Protein AF-A0A3L6R8A1-F1 (afdb_monomer)

Solvent-accessible surface area (backbone atoms only — not comparable to full-atom values): 13889 Å² total; per-residue (Å²): 143,81,84,91,74,84,73,76,67,71,64,66,77,71,64,80,86,64,86,67,28,35,28,74,45,79,52,87,48,102,84,53,88,56,56,39,35,44,30,39,45,96,73,62,23,39,38,43,32,35,66,45,77,47,69,71,78,97,50,79,77,80,48,76,47,75,49,70,46,82,43,49,36,50,77,73,92,56,90,84,59,65,41,75,73,45,61,41,33,34,61,49,98,91,38,50,33,42,37,39,34,28,12,84,43,96,86,48,59,74,70,48,74,51,44,23,40,63,45,75,77,79,42,77,42,75,68,83,76,87,44,77,48,72,23,55,28,39,69,42,73,56,95,61,70,84,46,31,29,36,37,46,45,90,69,63,34,43,57,47,55,30,88,81,38,84,91,56,68,49,30,42,39,36,52,34,59,69,49,76,74,43,83,57,50,86,75,44,54,66,92,67,28,62,22,49,36,40,56,17,32,37,36,43,91,71,72,81,90,30,67,50,62,77,34,68,85,48,69,60,34,58,85,60,60,82,77,92,78,82,134

Radius of gyration: 19.79 Å; Cα contacts (8 Å, |Δi|>4): 449; chains: 1; bounding box: 60×40×57 Å

Mean predicted aligned error: 12.59 Å

Secondary structure (DSSP, 8-state):
------STTTGGGS-SS---EEEEEE--BTTB--EEEEEE-TTS-EEEEEEEEE--TTS---EEEEEEEEE-BPPP--TT--EEEEEEEEEETTEEEEEEEEESSSSSPP-EEEEEEEE----EEE-SSS-EEE--BEEEE-S--TTEEEEE-TTT-EEEEGGGSTT--SEEEE---GGGG-TTTTTS-GGG--B--TT-EEE-SSSSS-EEES-TTPPPBSS--------

pLDDT: mean 72.11, std 20.22, range [21.31, 95.81]

Foldseek 3Di:
DDDDDDPPPVVVPPPPDFQWAKDFPQPPDPPDRWTWMWTQGPQRKIWIKTWDWDDDPPDPTDDTDIDIDIQAEDRDPCVPAAPFQDWHWEDDPNWIKIKTWHANDNVGATQAIWIWTKDADDDQDDPVPNDTDGRGIYTHTDPALQQWEWEDDRPDIDIDGNVVPPPDGHWYWYFQHSLVVPPCLVVDDLQPRWADGLNGFTADDDDPPRTDTDCNPDGTDSHDTDDDDDD

Sequence (231 aa):
MASFAPVNRIFRRHQLSLQMSFVRRNVFSDADQKLYSDFLTDEEHILASAPTFFQDGDEPLREVSLSSTSRRCVPRDTSHDGFVRARYLLESRGELLMIIRFAPDPDSPTSGFKVFSRIGQLALEDDGSGGMVEHPYIWSELDTLGGRMLFVGRGCSRSYETADYPGFKDGIYFSDDRSFYDEQIMFRGVDERQYPCSDTGKWTQGPPPNVERFFPEQGPLNHSSPAWLLP

Organism: Panicum miliaceum (NCBI:txid4540)

Structure (mmCIF, N/CA/C/O backbone):
data_AF-A0A3L6R8A1-F1
#
_entry.id   AF-A0A3L6R8A1-F1
#
loop_
_atom_site.group_PDB
_atom_site.id
_atom_site.type_symbol
_atom_site.label_atom_id
_atom_site.label_alt_id
_atom_site.label_comp_id
_atom_site.label_asym_id
_atom_site.label_entity_id
_atom_site.label_seq_id
_atom_site.pdbx_PDB_ins_code
_atom_site.Cartn_x
_atom_site.Cartn_y
_atom_site.Cartn_z
_atom_site.occupancy
_atom_site.B_iso_or_equiv
_atom_site.auth_seq_id
_atom_site.auth_comp_id
_atom_site.auth_asym_id
_atom_site.auth_atom_id
_atom_site.pdbx_PDB_model_num
ATOM 1 N N . MET A 1 1 ? 29.090 -14.062 22.461 1.00 29.02 1 MET A N 1
ATOM 2 C CA . MET A 1 1 ? 28.328 -12.805 22.626 1.00 29.02 1 MET A CA 1
ATOM 3 C C . MET A 1 1 ? 28.820 -11.852 21.541 1.00 29.02 1 MET A C 1
ATOM 5 O O . MET A 1 1 ? 29.782 -11.130 21.755 1.00 29.02 1 MET A O 1
ATOM 9 N N . ALA A 1 2 ? 28.288 -11.987 20.324 1.00 21.31 2 ALA A N 1
ATOM 10 C CA . ALA A 1 2 ? 28.769 -11.269 19.144 1.00 21.31 2 ALA A CA 1
ATOM 11 C C . ALA A 1 2 ? 27.712 -10.247 18.714 1.00 21.31 2 ALA A C 1
ATOM 13 O O . ALA A 1 2 ? 26.558 -10.591 18.468 1.00 21.31 2 ALA A O 1
ATOM 14 N N . SER A 1 3 ? 28.133 -8.986 18.719 1.00 25.05 3 SER A N 1
ATOM 15 C CA . SER A 1 3 ? 27.372 -7.797 18.353 1.00 25.05 3 SER A CA 1
ATOM 16 C C . SER A 1 3 ? 27.080 -7.790 16.851 1.00 25.05 3 SER A C 1
ATOM 18 O O . SER A 1 3 ? 28.007 -7.760 16.045 1.00 25.05 3 SER A O 1
ATOM 20 N N . PHE A 1 4 ? 25.800 -7.805 16.472 1.00 24.33 4 PHE A N 1
ATOM 21 C CA . PHE A 1 4 ? 25.358 -7.570 15.097 1.00 24.33 4 PHE A CA 1
ATOM 22 C C . PHE A 1 4 ? 25.042 -6.081 14.895 1.00 24.33 4 PHE A C 1
ATOM 24 O O . PHE A 1 4 ? 23.932 -5.616 15.138 1.00 24.33 4 PHE A O 1
ATOM 31 N N . ALA A 1 5 ? 26.029 -5.332 14.413 1.00 27.22 5 ALA A N 1
ATOM 32 C CA . ALA A 1 5 ? 25.847 -4.103 13.639 1.00 27.22 5 ALA A CA 1
ATOM 33 C C . ALA A 1 5 ? 27.093 -3.956 12.750 1.00 27.22 5 ALA A C 1
ATOM 35 O O . ALA A 1 5 ? 28.195 -4.016 13.296 1.00 27.22 5 ALA A O 1
ATOM 36 N N . PRO A 1 6 ? 26.960 -3.767 11.417 1.00 32.66 6 PRO A N 1
ATOM 37 C CA . PRO A 1 6 ? 26.452 -2.498 10.897 1.00 32.66 6 PRO A CA 1
ATOM 38 C C . PRO A 1 6 ? 25.790 -2.594 9.498 1.00 32.66 6 PRO A C 1
ATOM 40 O O . PRO A 1 6 ? 26.451 -2.438 8.480 1.00 32.66 6 PRO A O 1
ATOM 43 N N . VAL A 1 7 ? 24.462 -2.725 9.425 1.00 32.28 7 VAL A N 1
ATOM 44 C CA . VAL A 1 7 ? 23.699 -2.387 8.191 1.00 32.28 7 VAL A CA 1
ATOM 45 C C . VAL A 1 7 ? 23.050 -0.997 8.311 1.00 32.28 7 VAL A C 1
ATOM 47 O O . VAL A 1 7 ? 22.821 -0.301 7.325 1.00 32.28 7 VAL A O 1
ATOM 50 N N . ASN A 1 8 ? 22.865 -0.511 9.543 1.00 28.41 8 ASN A N 1
ATOM 51 C CA . ASN A 1 8 ? 22.200 0.762 9.841 1.00 28.41 8 ASN A CA 1
ATOM 52 C C . ASN A 1 8 ? 23.009 2.029 9.507 1.00 28.41 8 ASN A C 1
ATOM 54 O O . ASN A 1 8 ? 22.465 3.126 9.607 1.00 28.41 8 ASN A O 1
ATOM 58 N N . ARG A 1 9 ? 24.298 1.931 9.149 1.00 27.69 9 ARG A N 1
ATOM 59 C CA . ARG A 1 9 ? 25.129 3.122 8.877 1.00 27.69 9 ARG A CA 1
ATOM 60 C C . ARG A 1 9 ? 25.050 3.608 7.430 1.00 27.69 9 ARG A C 1
ATOM 62 O O . ARG A 1 9 ? 25.165 4.809 7.212 1.00 27.69 9 ARG A O 1
ATOM 69 N N . ILE A 1 10 ? 24.813 2.713 6.472 1.00 33.22 10 ILE A N 1
ATOM 70 C CA . ILE A 1 10 ? 24.825 3.046 5.037 1.00 33.22 10 ILE A CA 1
ATOM 71 C C . ILE A 1 10 ? 23.531 3.772 4.632 1.00 33.22 10 ILE A C 1
ATOM 73 O O . ILE A 1 10 ? 23.575 4.742 3.883 1.00 33.22 10 ILE A O 1
ATOM 77 N N . PHE A 1 11 ? 22.394 3.417 5.237 1.00 30.55 11 PHE A N 1
ATOM 78 C CA . PHE A 1 11 ? 21.106 4.074 4.976 1.00 30.55 11 PHE A CA 1
ATOM 79 C C . PHE A 1 11 ? 20.986 5.504 5.536 1.00 30.55 11 PHE A C 1
ATOM 81 O O . PHE A 1 11 ? 20.105 6.248 5.117 1.00 30.55 11 PHE A O 1
ATOM 88 N N . ARG A 1 12 ? 21.876 5.936 6.446 1.00 34.97 12 ARG A N 1
ATOM 89 C CA . ARG A 1 12 ? 21.763 7.254 7.104 1.00 34.97 12 ARG A CA 1
ATOM 90 C C . ARG A 1 12 ? 22.128 8.452 6.225 1.00 34.97 12 ARG A C 1
ATOM 92 O O . ARG A 1 12 ? 21.754 9.563 6.578 1.00 34.97 12 ARG A O 1
ATOM 99 N N . ARG A 1 13 ? 22.872 8.277 5.126 1.00 28.30 13 ARG A N 1
ATOM 100 C CA . ARG A 1 13 ? 23.353 9.418 4.316 1.00 28.30 13 ARG A CA 1
ATOM 101 C C . ARG A 1 13 ? 22.433 9.838 3.168 1.00 28.30 13 ARG A C 1
ATOM 103 O O . ARG A 1 13 ? 22.592 10.951 2.686 1.00 28.30 13 ARG A O 1
ATOM 110 N N . HIS A 1 14 ? 21.462 9.016 2.773 1.00 32.03 14 HIS A N 1
ATOM 111 C CA . HIS A 1 14 ? 20.542 9.338 1.670 1.00 32.03 14 HIS A CA 1
ATOM 112 C C . HIS A 1 1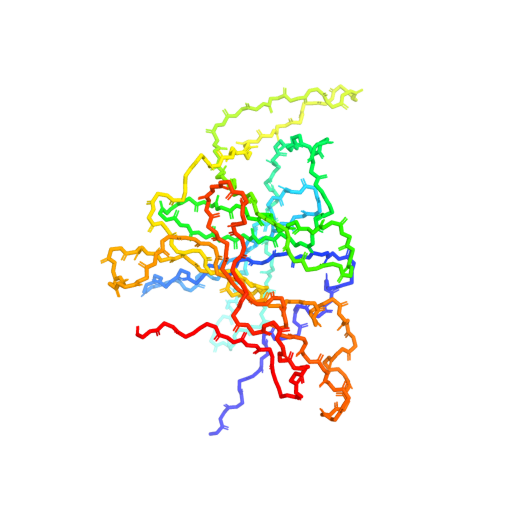4 ? 19.105 9.639 2.111 1.00 32.03 14 HIS A C 1
ATOM 114 O O . HIS A 1 14 ? 18.239 9.846 1.273 1.00 32.03 14 HIS A O 1
ATOM 120 N N . GLN A 1 15 ? 18.855 9.720 3.419 1.00 31.48 15 GLN A N 1
ATOM 121 C CA . GLN A 1 15 ? 17.526 10.003 3.971 1.00 31.48 15 GLN A CA 1
ATOM 122 C C . GLN A 1 15 ? 17.184 11.506 4.020 1.00 31.48 15 GLN A C 1
ATOM 124 O O . GLN A 1 15 ? 16.107 11.877 4.472 1.00 31.48 15 GLN A O 1
ATOM 129 N N . LEU A 1 16 ? 18.075 12.385 3.557 1.00 29.38 16 LEU A N 1
ATOM 130 C CA . LEU A 1 16 ? 17.782 13.811 3.465 1.00 29.38 16 LEU A CA 1
ATOM 131 C C . LEU A 1 16 ? 17.047 14.072 2.140 1.00 29.38 16 LEU A C 1
ATOM 133 O O . LEU A 1 16 ? 17.681 14.124 1.092 1.00 29.38 16 LEU A O 1
ATOM 137 N N . SER A 1 17 ? 15.721 14.245 2.227 1.00 28.67 17 SER A N 1
ATOM 138 C CA . SER A 1 17 ? 14.827 14.857 1.221 1.00 28.67 17 SER A CA 1
ATOM 139 C C . SER A 1 17 ? 13.979 13.972 0.284 1.00 28.67 17 SER A C 1
ATOM 141 O O . SER A 1 17 ? 13.384 14.521 -0.638 1.00 28.67 17 SER A O 1
ATOM 143 N N . LEU A 1 18 ? 13.817 12.663 0.496 1.00 30.97 18 LEU A N 1
ATOM 144 C CA . LEU A 1 18 ? 12.866 11.872 -0.313 1.00 30.97 18 LEU A CA 1
ATOM 145 C C . LEU A 1 18 ? 11.841 11.156 0.573 1.00 30.97 18 LEU A C 1
ATOM 147 O O . LEU A 1 18 ? 12.209 10.405 1.484 1.00 30.97 18 LEU A O 1
ATOM 151 N N . GLN A 1 19 ? 10.548 11.349 0.289 1.00 37.44 19 GLN A N 1
ATOM 152 C CA . GLN A 1 19 ? 9.453 10.547 0.845 1.00 37.44 19 GLN A CA 1
ATOM 153 C C . GLN A 1 19 ? 9.502 9.125 0.257 1.00 37.44 19 GLN A C 1
ATOM 155 O O . GLN A 1 19 ? 8.667 8.712 -0.535 1.00 37.44 19 GLN A O 1
ATOM 160 N N . MET A 1 20 ? 10.520 8.344 0.626 1.00 39.66 20 MET A N 1
ATOM 161 C CA . MET A 1 20 ? 10.710 7.004 0.073 1.00 39.66 20 MET A CA 1
ATOM 162 C C . MET A 1 20 ? 9.772 5.999 0.748 1.00 39.66 20 MET A C 1
ATOM 164 O O . MET A 1 20 ? 9.920 5.667 1.934 1.00 39.66 20 MET A O 1
ATOM 168 N N . SER A 1 21 ? 8.839 5.480 -0.043 1.00 43.88 21 SER A N 1
ATOM 169 C CA . SER A 1 21 ? 8.101 4.246 0.220 1.00 43.88 21 SER A CA 1
ATOM 170 C C . SER A 1 21 ? 8.964 3.044 -0.151 1.00 43.88 21 SER A C 1
ATOM 172 O O . SER A 1 21 ? 9.693 3.077 -1.141 1.00 43.88 21 SER A O 1
ATOM 174 N N . PHE A 1 22 ? 8.901 1.977 0.642 1.00 40.16 22 PHE A N 1
ATOM 175 C CA . PHE A 1 22 ? 9.838 0.860 0.552 1.00 40.16 22 PHE A CA 1
ATOM 176 C C . PHE A 1 22 ? 9.131 -0.484 0.392 1.00 40.16 22 PHE A C 1
ATOM 178 O O . PHE A 1 22 ? 8.175 -0.762 1.121 1.00 40.16 22 PHE A O 1
ATOM 185 N N . VAL A 1 23 ? 9.693 -1.346 -0.459 1.00 41.47 23 VAL A N 1
ATOM 186 C CA . VAL A 1 23 ? 9.514 -2.806 -0.389 1.00 41.47 23 VAL A CA 1
ATOM 187 C C . VAL A 1 23 ? 10.843 -3.452 -0.048 1.00 41.47 23 VAL A C 1
ATOM 189 O O . VAL A 1 23 ? 11.821 -3.277 -0.777 1.00 41.47 23 VAL A O 1
ATOM 192 N N . ARG A 1 24 ? 10.871 -4.286 0.998 1.00 38.41 24 ARG A N 1
ATOM 193 C CA . ARG A 1 24 ? 11.934 -5.286 1.143 1.00 38.41 24 ARG A CA 1
ATOM 194 C C . ARG A 1 24 ? 11.501 -6.503 0.343 1.00 38.41 24 ARG A C 1
ATOM 196 O O . ARG A 1 24 ? 10.569 -7.191 0.757 1.00 38.41 24 ARG A O 1
ATOM 203 N N . ARG A 1 25 ? 12.189 -6.816 -0.752 1.00 35.69 25 ARG A N 1
ATOM 204 C CA . ARG A 1 25 ? 12.171 -8.186 -1.263 1.00 35.69 25 ARG A CA 1
ATOM 205 C C . ARG A 1 25 ? 13.238 -8.971 -0.519 1.00 35.69 25 ARG A C 1
ATOM 207 O O . ARG A 1 25 ? 14.423 -8.879 -0.824 1.00 35.69 25 ARG A O 1
ATOM 214 N N . ASN A 1 26 ? 12.815 -9.757 0.465 1.00 30.44 26 ASN A N 1
ATOM 215 C CA . ASN A 1 26 ? 13.645 -10.856 0.943 1.00 30.44 26 ASN A CA 1
ATOM 216 C C . ASN A 1 26 ? 13.394 -12.044 0.007 1.00 30.44 26 ASN A C 1
ATOM 218 O O . ASN A 1 26 ? 12.530 -12.871 0.291 1.00 30.44 26 ASN A O 1
ATOM 222 N N . VAL A 1 27 ? 14.099 -12.117 -1.124 1.00 29.56 27 VAL A N 1
ATOM 223 C CA . VAL A 1 27 ? 14.153 -13.373 -1.882 1.00 29.56 27 VAL A CA 1
ATOM 224 C C . VAL A 1 27 ? 15.103 -14.294 -1.120 1.00 29.56 27 VAL A C 1
ATOM 226 O O . VAL A 1 27 ? 16.317 -14.117 -1.165 1.00 29.56 27 VAL A O 1
ATOM 229 N N . PHE A 1 28 ? 14.552 -15.241 -0.362 1.00 24.41 28 PHE A N 1
ATOM 230 C CA . PHE A 1 28 ? 15.321 -16.358 0.181 1.00 24.41 28 PHE A CA 1
ATOM 231 C C . PHE A 1 28 ? 15.415 -17.430 -0.911 1.00 24.41 28 PHE A C 1
ATOM 233 O O . PHE A 1 28 ? 14.566 -18.311 -0.992 1.00 24.41 28 PHE A O 1
ATOM 240 N N . SER A 1 29 ? 16.415 -17.331 -1.788 1.00 25.44 29 SER A N 1
ATOM 241 C CA . SER A 1 29 ? 16.874 -18.486 -2.566 1.00 25.44 29 SER A CA 1
ATOM 242 C C . SER A 1 29 ? 18.127 -19.044 -1.904 1.00 25.44 29 SER A C 1
ATOM 244 O O . SER A 1 29 ? 19.066 -18.290 -1.648 1.00 25.44 29 SER A O 1
ATOM 246 N N . ASP A 1 30 ? 18.120 -20.349 -1.643 1.00 29.17 30 ASP A N 1
ATOM 247 C CA . ASP A 1 30 ? 19.026 -21.114 -0.767 1.00 29.17 30 ASP A CA 1
ATOM 248 C C . ASP A 1 30 ? 20.504 -21.192 -1.225 1.00 29.17 30 ASP A C 1
ATOM 250 O O . ASP A 1 30 ? 21.244 -22.091 -0.844 1.00 29.17 30 ASP A O 1
ATOM 254 N N . ALA A 1 31 ? 20.961 -20.259 -2.064 1.00 28.31 31 ALA A N 1
ATOM 255 C CA . ALA A 1 31 ? 22.349 -20.194 -2.525 1.00 28.31 31 ALA A CA 1
ATOM 256 C C . ALA A 1 31 ? 22.869 -18.779 -2.853 1.00 28.31 31 ALA A C 1
ATOM 258 O O . ALA A 1 31 ? 24.054 -18.637 -3.118 1.00 28.31 31 ALA A O 1
ATOM 259 N N . ASP A 1 32 ? 22.036 -17.731 -2.807 1.00 32.78 32 ASP A N 1
ATOM 260 C CA . ASP A 1 32 ? 22.441 -16.354 -3.128 1.00 32.78 32 ASP A CA 1
ATOM 261 C C . ASP A 1 32 ? 21.571 -15.369 -2.329 1.00 32.78 32 ASP A C 1
ATOM 263 O O . ASP A 1 32 ? 20.413 -15.120 -2.672 1.00 32.78 32 ASP A O 1
ATOM 267 N N . GLN A 1 33 ? 22.103 -14.776 -1.256 1.00 36.34 33 GLN A N 1
ATOM 268 C CA . GLN A 1 33 ? 21.436 -13.671 -0.553 1.00 36.34 33 GLN A CA 1
ATOM 269 C C . GLN A 1 33 ? 21.507 -12.385 -1.397 1.00 36.34 33 GLN A C 1
ATOM 271 O O . GLN A 1 33 ? 22.280 -11.470 -1.118 1.00 36.34 33 GLN A O 1
ATOM 276 N N . LYS A 1 34 ? 20.674 -12.282 -2.436 1.00 42.12 34 LYS A N 1
ATOM 277 C CA . LYS A 1 34 ? 20.429 -11.013 -3.135 1.00 42.12 34 LYS A CA 1
ATOM 278 C C . LYS A 1 34 ? 19.326 -10.248 -2.409 1.00 42.12 34 LYS A C 1
ATOM 280 O O . LYS A 1 34 ? 18.140 -10.477 -2.617 1.00 42.12 34 LYS A O 1
ATOM 285 N N . LEU A 1 35 ? 19.725 -9.323 -1.538 1.00 51.91 35 LEU A N 1
ATOM 286 C CA . LEU A 1 35 ? 18.812 -8.353 -0.931 1.00 51.91 35 LEU A CA 1
ATOM 287 C C . LEU A 1 35 ? 18.391 -7.337 -1.997 1.00 51.91 35 LEU A C 1
ATOM 289 O O . LEU A 1 35 ? 19.163 -6.446 -2.311 1.00 51.91 35 LEU A O 1
ATOM 293 N N . TYR A 1 36 ? 17.192 -7.431 -2.561 1.00 60.50 36 TYR A N 1
ATOM 294 C CA . TYR A 1 36 ? 16.702 -6.408 -3.491 1.00 60.50 36 TYR A CA 1
ATOM 295 C C . TYR A 1 36 ? 15.735 -5.474 -2.760 1.00 60.50 36 TYR A C 1
ATOM 297 O O . TYR A 1 36 ? 14.902 -5.916 -1.965 1.00 60.50 36 TYR A O 1
ATOM 305 N N . SER A 1 37 ? 15.858 -4.170 -2.978 1.00 67.25 37 SER A N 1
ATOM 306 C CA . SER A 1 37 ? 14.925 -3.176 -2.440 1.00 67.25 37 SER A CA 1
ATOM 307 C C . SER A 1 37 ? 14.446 -2.287 -3.570 1.00 67.25 37 SER A C 1
ATOM 309 O O . SER A 1 37 ? 15.259 -1.682 -4.262 1.00 67.25 37 SER A O 1
ATOM 311 N N . ASP A 1 38 ? 13.131 -2.227 -3.745 1.00 74.88 38 ASP A N 1
ATOM 312 C CA . ASP A 1 38 ? 12.504 -1.310 -4.688 1.00 74.88 38 ASP A CA 1
ATOM 313 C C . ASP A 1 38 ? 11.971 -0.103 -3.915 1.00 74.88 38 ASP A C 1
ATOM 315 O O . ASP A 1 38 ? 11.326 -0.248 -2.867 1.00 74.88 38 ASP A O 1
ATOM 319 N N . PHE A 1 39 ? 12.238 1.085 -4.445 1.00 75.69 39 PHE A N 1
ATOM 320 C CA . PHE A 1 39 ? 11.763 2.352 -3.908 1.00 75.69 39 PHE A CA 1
ATOM 321 C C . PHE A 1 39 ? 10.887 3.059 -4.927 1.00 75.69 39 PHE A C 1
ATOM 323 O O . PHE A 1 39 ? 11.127 2.964 -6.129 1.00 75.69 39 PHE A O 1
ATOM 330 N N . LEU A 1 40 ? 9.897 3.793 -4.434 1.00 79.31 40 LEU A N 1
ATOM 331 C CA . LEU A 1 40 ? 9.093 4.684 -5.256 1.00 79.31 40 LEU A CA 1
ATOM 332 C C . LEU A 1 40 ? 9.630 6.111 -5.129 1.00 79.31 40 LEU A C 1
ATOM 334 O O . LEU A 1 40 ? 9.882 6.566 -4.012 1.00 79.31 40 LEU A O 1
ATOM 338 N N . THR A 1 41 ? 9.812 6.798 -6.253 1.00 77.81 41 THR A N 1
ATOM 339 C CA . THR A 1 41 ? 10.087 8.240 -6.265 1.00 77.81 41 THR A CA 1
ATOM 340 C C . THR A 1 41 ? 8.792 9.036 -6.101 1.00 77.81 41 THR A C 1
ATOM 342 O O . THR A 1 41 ? 7.695 8.501 -6.273 1.00 77.81 41 THR A O 1
ATOM 345 N N . ASP A 1 42 ? 8.910 10.334 -5.822 1.00 73.25 42 ASP A N 1
ATOM 346 C CA . ASP A 1 42 ? 7.751 11.238 -5.779 1.00 73.25 42 ASP A CA 1
ATOM 347 C C . ASP A 1 42 ? 7.036 11.333 -7.145 1.00 73.25 42 ASP A C 1
ATOM 349 O O . ASP A 1 42 ? 5.832 11.571 -7.204 1.00 73.25 42 ASP A O 1
ATOM 353 N N . GLU A 1 43 ? 7.766 11.050 -8.228 1.00 76.00 43 GLU A N 1
ATOM 354 C CA . GLU A 1 43 ? 7.285 10.944 -9.616 1.00 76.00 43 GLU A CA 1
ATOM 355 C C . GLU A 1 43 ? 6.778 9.532 -9.982 1.00 76.00 43 GLU A C 1
ATOM 357 O O . GLU A 1 43 ? 6.567 9.212 -11.149 1.00 76.00 43 GLU A O 1
ATOM 362 N N . GLU A 1 44 ? 6.607 8.649 -8.993 1.00 82.50 44 GLU A N 1
ATOM 363 C CA . GLU A 1 44 ? 6.089 7.283 -9.163 1.00 82.50 44 GLU A CA 1
ATOM 364 C C . GLU A 1 44 ? 6.962 6.381 -10.059 1.00 82.50 44 GLU A C 1
ATOM 366 O O . GLU A 1 44 ? 6.501 5.379 -10.615 1.00 82.50 44 GLU A O 1
ATOM 371 N N . HIS A 1 45 ? 8.254 6.703 -10.175 1.00 82.25 45 HIS A N 1
ATOM 372 C CA . HIS A 1 45 ? 9.265 5.847 -10.791 1.00 82.25 45 HIS A CA 1
ATOM 373 C C . HIS A 1 45 ? 9.798 4.827 -9.787 1.00 82.25 45 HIS A C 1
ATOM 375 O O . HIS A 1 45 ? 9.836 5.076 -8.582 1.00 82.25 45 HIS A O 1
ATOM 381 N N . ILE A 1 46 ? 10.250 3.676 -10.285 1.00 82.44 46 ILE A N 1
ATOM 382 C CA . ILE A 1 46 ? 10.789 2.618 -9.427 1.00 82.44 46 ILE A CA 1
ATOM 383 C C . ILE A 1 46 ? 12.311 2.701 -9.437 1.00 82.44 46 ILE A C 1
ATOM 385 O O . ILE A 1 46 ? 12.944 2.480 -10.469 1.00 82.44 46 ILE A O 1
ATOM 389 N N . LEU A 1 47 ? 12.911 2.956 -8.281 1.00 80.44 47 LEU A N 1
ATOM 390 C CA . LEU A 1 47 ? 14.343 2.806 -8.076 1.00 80.44 47 LEU A CA 1
ATOM 391 C C . LEU A 1 47 ? 14.616 1.409 -7.520 1.00 80.44 47 LEU A C 1
ATOM 393 O O . LEU A 1 47 ? 14.319 1.104 -6.370 1.00 80.44 47 LEU A O 1
ATOM 397 N N . ALA A 1 48 ? 15.166 0.559 -8.371 1.00 79.44 48 ALA A N 1
ATOM 398 C CA . ALA A 1 48 ? 15.484 -0.823 -8.076 1.00 79.44 48 ALA A CA 1
ATOM 399 C C . ALA A 1 48 ? 16.938 -0.921 -7.595 1.00 79.44 48 ALA A C 1
ATOM 401 O O . ALA A 1 48 ? 17.862 -0.718 -8.388 1.00 79.44 48 ALA A O 1
ATOM 402 N N . SER A 1 49 ? 17.151 -1.209 -6.310 1.00 75.44 49 SER A N 1
ATOM 403 C CA . SER A 1 49 ? 18.475 -1.206 -5.683 1.00 75.44 49 SER A CA 1
ATOM 404 C C . SER A 1 49 ? 18.914 -2.594 -5.221 1.00 75.44 49 SER A C 1
ATOM 406 O O . SER A 1 49 ? 18.181 -3.302 -4.526 1.00 75.44 49 SER A O 1
ATOM 408 N N . ALA A 1 50 ? 20.156 -2.947 -5.551 1.00 73.50 50 ALA A N 1
ATOM 409 C CA . ALA A 1 50 ? 20.812 -4.178 -5.130 1.00 73.50 50 ALA A CA 1
ATOM 410 C C . ALA A 1 50 ? 22.193 -3.879 -4.526 1.00 73.50 50 ALA A C 1
ATOM 412 O O . ALA A 1 50 ? 23.042 -3.285 -5.210 1.00 73.50 50 ALA A O 1
ATOM 413 N N . PRO A 1 51 ? 22.454 -4.293 -3.273 1.00 71.75 51 PRO A N 1
ATOM 414 C CA . PRO A 1 51 ? 23.784 -4.297 -2.717 1.00 71.75 51 PRO A CA 1
ATOM 415 C C . PRO A 1 51 ? 24.601 -5.393 -3.405 1.00 71.75 51 PRO A C 1
ATOM 417 O O . PRO A 1 51 ? 24.159 -6.531 -3.561 1.00 71.75 51 PRO A O 1
ATOM 420 N N . THR A 1 52 ? 25.805 -5.029 -3.812 1.00 69.44 52 THR A N 1
ATOM 421 C CA . THR A 1 52 ? 26.844 -5.940 -4.272 1.00 69.44 52 THR A CA 1
ATOM 422 C C . THR A 1 52 ? 27.878 -6.033 -3.165 1.00 69.44 52 THR A C 1
ATOM 424 O O . THR A 1 52 ? 28.382 -5.013 -2.687 1.00 69.44 52 THR A O 1
ATOM 427 N N . PHE A 1 53 ? 28.147 -7.259 -2.734 1.00 70.56 53 PHE A N 1
ATOM 428 C CA . PHE A 1 53 ? 29.109 -7.561 -1.687 1.00 70.56 53 PHE A CA 1
ATOM 429 C C . PHE A 1 53 ? 30.414 -8.002 -2.338 1.00 70.56 53 PHE A C 1
ATOM 431 O O . PHE A 1 53 ? 30.411 -8.935 -3.140 1.00 70.56 53 PHE A O 1
ATOM 438 N N . PHE A 1 54 ? 31.517 -7.345 -1.992 1.00 63.50 54 PHE A N 1
ATOM 439 C CA . PHE A 1 54 ? 32.843 -7.747 -2.447 1.00 63.50 54 PHE A CA 1
ATOM 440 C C . PHE A 1 54 ? 33.552 -8.521 -1.330 1.00 63.50 54 PHE A C 1
ATOM 442 O O . PHE A 1 54 ? 33.672 -8.032 -0.202 1.00 63.50 54 PHE A O 1
ATOM 449 N N . GLN A 1 55 ? 34.006 -9.735 -1.647 1.00 57.88 55 GLN A N 1
ATOM 450 C CA . GLN A 1 55 ? 34.960 -10.488 -0.833 1.00 57.88 55 GLN A CA 1
ATOM 451 C C . GLN A 1 55 ? 36.324 -10.421 -1.511 1.00 57.88 55 GLN A C 1
ATOM 453 O O . GLN A 1 55 ? 36.450 -10.780 -2.680 1.00 57.88 55 GLN A O 1
ATOM 458 N N . ASP A 1 56 ? 37.325 -9.952 -0.772 1.00 51.09 56 ASP A N 1
ATOM 459 C CA . ASP A 1 56 ? 38.724 -9.991 -1.184 1.00 51.09 56 ASP A CA 1
ATOM 460 C C . ASP A 1 56 ? 39.438 -11.021 -0.297 1.00 51.09 56 ASP A C 1
ATOM 462 O O . ASP A 1 56 ? 39.699 -10.768 0.880 1.00 51.09 56 ASP A O 1
ATOM 466 N N . GLY A 1 57 ? 39.662 -12.225 -0.832 1.00 62.50 57 GLY A N 1
ATOM 467 C CA . GLY A 1 57 ? 40.303 -13.336 -0.114 1.00 62.50 57 GLY A CA 1
ATOM 468 C C . GLY A 1 57 ? 39.548 -13.844 1.129 1.00 62.50 57 GLY A C 1
ATOM 469 O O . GLY A 1 57 ? 38.323 -13.786 1.195 1.00 62.50 57 GLY A O 1
ATOM 470 N N . ASP A 1 58 ? 40.301 -14.359 2.111 1.00 59.44 58 ASP A N 1
ATOM 471 C CA . ASP A 1 58 ? 39.801 -14.947 3.374 1.00 59.44 58 ASP A CA 1
ATOM 472 C C . ASP A 1 58 ? 39.415 -13.904 4.456 1.00 59.44 58 ASP A C 1
ATOM 474 O O . ASP A 1 58 ? 39.161 -14.253 5.610 1.00 59.44 58 ASP A O 1
ATOM 478 N N . GLU A 1 59 ? 39.364 -12.610 4.123 1.00 57.31 59 GLU A N 1
ATOM 479 C CA . GLU A 1 59 ? 39.002 -11.544 5.068 1.00 57.31 59 GLU A CA 1
ATOM 480 C C . GLU A 1 59 ? 37.481 -11.272 5.092 1.00 57.31 59 GLU A C 1
ATOM 482 O O . GLU A 1 59 ? 36.802 -11.362 4.064 1.00 57.31 59 GLU A O 1
ATOM 487 N N . PRO A 1 60 ? 36.901 -10.890 6.249 1.00 55.31 60 PRO A N 1
ATOM 488 C CA . PRO A 1 60 ? 35.476 -10.583 6.343 1.00 55.31 60 PRO A CA 1
ATOM 489 C C . PRO A 1 60 ? 35.098 -9.376 5.466 1.00 55.31 60 PRO A C 1
ATOM 491 O O . PRO A 1 60 ? 35.824 -8.386 5.423 1.00 55.31 60 PRO A O 1
ATOM 494 N N . LEU A 1 61 ? 33.933 -9.471 4.804 1.00 57.47 61 LEU A N 1
ATOM 495 C CA . LEU A 1 61 ? 33.303 -8.474 3.915 1.00 57.47 61 LEU A CA 1
ATOM 496 C C . LEU A 1 61 ? 33.687 -7.017 4.243 1.00 57.47 61 LEU A C 1
ATOM 498 O O . LEU A 1 61 ? 33.238 -6.472 5.255 1.00 57.47 61 LEU A O 1
ATOM 502 N N . ARG A 1 62 ? 34.481 -6.370 3.376 1.00 56.78 62 ARG A N 1
ATOM 503 C CA . ARG A 1 62 ? 34.948 -4.983 3.585 1.00 56.78 62 ARG A CA 1
ATOM 504 C C . ARG A 1 62 ? 34.143 -3.927 2.836 1.00 56.78 62 ARG A C 1
ATOM 506 O O . ARG A 1 62 ? 34.089 -2.792 3.303 1.00 56.78 62 ARG A O 1
ATOM 513 N N . GLU A 1 63 ? 33.500 -4.274 1.722 1.00 61.25 63 GLU A N 1
ATOM 514 C CA . GLU A 1 63 ? 32.870 -3.277 0.856 1.00 61.25 63 GLU A CA 1
ATOM 515 C C . GLU A 1 63 ? 31.487 -3.715 0.363 1.00 61.25 63 GLU A C 1
ATOM 517 O O . GLU A 1 63 ? 31.292 -4.817 -0.155 1.00 61.25 63 GLU A O 1
ATOM 522 N N . VAL A 1 64 ? 30.514 -2.821 0.555 1.00 66.12 64 VAL A N 1
ATOM 523 C CA . VAL A 1 64 ? 29.142 -2.950 0.060 1.00 66.12 64 VAL A CA 1
ATOM 524 C C . VAL A 1 64 ? 28.914 -1.795 -0.903 1.00 66.12 64 VAL A C 1
ATOM 526 O O . VAL A 1 64 ? 28.860 -0.642 -0.473 1.00 66.12 64 VAL A O 1
ATOM 529 N N . SER A 1 65 ? 28.768 -2.091 -2.191 1.00 67.75 65 SER A N 1
ATOM 530 C CA . SER A 1 65 ? 28.346 -1.098 -3.183 1.00 67.75 65 SER A CA 1
ATOM 531 C C . SER A 1 65 ? 26.853 -1.237 -3.440 1.00 67.75 65 SER A C 1
ATOM 533 O O . SER A 1 65 ? 26.348 -2.351 -3.540 1.00 67.75 65 SER A O 1
ATOM 535 N N . LEU A 1 66 ? 26.126 -0.127 -3.542 1.00 71.50 66 LEU A N 1
ATOM 536 C CA . LEU A 1 66 ? 24.705 -0.140 -3.875 1.00 71.50 66 LEU A CA 1
ATOM 537 C C . LEU A 1 66 ? 24.535 0.241 -5.344 1.00 71.50 66 LEU A C 1
ATOM 539 O O . LEU A 1 66 ? 24.659 1.408 -5.709 1.00 71.50 66 LEU A O 1
ATOM 543 N N . SER A 1 67 ? 24.214 -0.738 -6.185 1.00 74.06 67 SER A N 1
ATOM 544 C CA . SER A 1 67 ? 23.775 -0.460 -7.551 1.00 74.06 67 SER A CA 1
ATOM 545 C C . SER A 1 67 ? 22.294 -0.098 -7.525 1.00 74.06 67 SER A C 1
ATOM 547 O O . SER A 1 67 ? 21.507 -0.776 -6.865 1.00 74.06 67 SER A O 1
ATOM 549 N N . SER A 1 68 ? 21.907 0.980 -8.204 1.00 73.12 68 SER A N 1
ATOM 550 C CA . SER A 1 68 ? 20.504 1.378 -8.325 1.00 73.12 68 SER A CA 1
ATOM 551 C C . SER A 1 68 ? 20.165 1.624 -9.785 1.00 73.12 68 SER A C 1
ATOM 553 O O . SER A 1 68 ? 20.877 2.342 -10.480 1.00 73.12 68 SER A O 1
ATOM 555 N N . THR A 1 69 ? 19.084 1.011 -10.252 1.00 77.81 69 THR A N 1
ATOM 556 C CA . THR A 1 69 ? 18.566 1.178 -11.609 1.00 77.81 69 THR A CA 1
ATOM 557 C C . THR A 1 69 ? 17.223 1.883 -11.530 1.00 77.81 69 THR A C 1
ATOM 559 O O . THR A 1 69 ? 16.296 1.377 -10.900 1.00 77.81 69 THR A O 1
ATOM 562 N N . SER A 1 70 ? 17.110 3.047 -12.169 1.00 79.25 70 SER A N 1
ATOM 563 C CA . SER A 1 70 ? 15.828 3.738 -12.294 1.00 79.25 70 SER A CA 1
ATOM 564 C C . SER A 1 70 ? 14.999 3.101 -13.406 1.00 79.25 70 SER A C 1
ATOM 566 O O . SER A 1 70 ? 15.478 2.901 -14.522 1.00 79.25 70 SER A O 1
ATOM 568 N N . ARG A 1 71 ? 13.750 2.768 -13.094 1.00 81.25 71 ARG A N 1
ATOM 569 C CA . ARG A 1 71 ? 12.750 2.259 -14.027 1.00 81.25 71 ARG A CA 1
ATOM 570 C C . ARG A 1 71 ? 11.657 3.311 -14.146 1.00 81.25 71 ARG A C 1
ATOM 572 O O . ARG A 1 71 ? 10.824 3.459 -13.247 1.00 81.25 71 ARG A O 1
ATOM 579 N N . ARG A 1 72 ? 11.686 4.046 -15.258 1.00 79.69 72 ARG A N 1
ATOM 580 C CA . ARG A 1 72 ? 10.692 5.079 -15.555 1.00 79.69 72 ARG A CA 1
ATOM 581 C C . ARG A 1 72 ? 9.323 4.445 -15.765 1.00 79.69 72 ARG A C 1
ATOM 583 O O . ARG A 1 72 ? 9.199 3.432 -16.453 1.00 79.69 72 ARG A O 1
ATOM 590 N N . CYS A 1 73 ? 8.325 5.059 -15.152 1.00 80.88 73 CYS A N 1
ATOM 591 C CA . CYS A 1 73 ? 6.920 4.716 -15.321 1.00 80.88 73 CYS A CA 1
ATOM 592 C C . CYS A 1 73 ? 6.214 5.906 -15.972 1.00 80.88 73 CYS A C 1
ATOM 594 O O . CYS A 1 73 ? 6.655 7.041 -15.787 1.00 80.88 73 CYS A O 1
ATOM 596 N N . VAL A 1 74 ? 5.165 5.656 -16.750 1.00 79.75 74 VAL A N 1
ATOM 597 C CA . VAL A 1 74 ? 4.302 6.734 -17.249 1.00 79.75 74 VAL A CA 1
ATOM 598 C C . VAL A 1 74 ? 3.573 7.369 -16.054 1.00 79.75 74 VAL A C 1
ATOM 600 O O . VAL A 1 74 ? 3.041 6.620 -15.222 1.00 79.75 74 VAL A O 1
ATOM 603 N N . PRO A 1 75 ? 3.555 8.710 -15.931 1.00 76.25 75 PRO A N 1
ATOM 604 C CA . PRO A 1 75 ? 2.780 9.387 -14.899 1.00 76.25 75 PRO A CA 1
ATOM 605 C C . PRO A 1 75 ? 1.299 9.013 -14.994 1.00 76.25 75 PRO A C 1
ATOM 607 O O . PRO A 1 75 ? 0.720 8.989 -16.080 1.00 76.25 75 PRO A O 1
ATOM 610 N N . ARG A 1 76 ? 0.662 8.727 -13.858 1.00 82.62 76 ARG A N 1
ATOM 611 C CA . ARG A 1 76 ? -0.789 8.516 -13.823 1.00 82.62 76 ARG A CA 1
ATOM 612 C C . ARG A 1 76 ? -1.524 9.848 -13.900 1.00 82.62 76 ARG A C 1
ATOM 614 O O . ARG A 1 76 ? -1.000 10.883 -13.491 1.00 82.62 76 ARG A O 1
ATOM 621 N N . ASP A 1 77 ? -2.782 9.797 -14.321 1.00 77.62 77 ASP A N 1
ATOM 622 C CA . ASP A 1 77 ? -3.691 10.920 -14.127 1.00 77.62 77 ASP A CA 1
ATOM 623 C C . ASP A 1 77 ? -3.990 11.101 -12.628 1.00 77.62 77 ASP A C 1
ATOM 625 O O . ASP A 1 77 ? -4.595 10.240 -11.985 1.00 77.62 77 ASP A O 1
ATOM 629 N N . THR A 1 78 ? -3.533 12.222 -12.073 1.00 77.94 78 THR A N 1
ATOM 630 C CA . THR A 1 78 ? -3.736 12.625 -10.674 1.00 77.94 78 THR A CA 1
ATOM 631 C C . THR A 1 78 ? -4.766 13.745 -10.530 1.00 77.94 78 THR A C 1
ATOM 633 O O . THR A 1 78 ? -5.004 14.220 -9.423 1.00 77.94 78 THR A O 1
ATOM 636 N N . SER A 1 79 ? -5.414 14.174 -11.619 1.00 72.31 79 SER A N 1
ATOM 637 C CA . SER A 1 79 ? -6.318 15.336 -11.626 1.00 72.31 79 SER A CA 1
ATOM 638 C C . SER A 1 79 ? -7.522 15.202 -10.687 1.00 72.31 79 SER A C 1
ATOM 640 O O . SER A 1 79 ? -8.053 16.206 -10.216 1.00 72.31 79 SER A O 1
ATOM 642 N N . HIS A 1 80 ? -7.927 13.967 -10.384 1.00 69.00 80 HIS A N 1
ATOM 643 C CA . HIS A 1 80 ? -9.044 13.640 -9.493 1.00 69.00 80 HIS A CA 1
ATOM 644 C C . HIS A 1 80 ? -8.586 13.011 -8.168 1.00 69.00 80 HIS A C 1
ATOM 646 O O . HIS A 1 80 ? -9.413 12.518 -7.397 1.00 69.00 80 HIS A O 1
ATOM 652 N N . ASP A 1 81 ? -7.278 12.972 -7.915 1.00 78.69 81 ASP A N 1
ATOM 653 C CA . ASP A 1 81 ? -6.733 12.418 -6.684 1.00 78.69 81 ASP A CA 1
ATOM 654 C C . ASP A 1 81 ? -6.901 13.436 -5.539 1.00 78.69 81 ASP A C 1
ATOM 656 O O . ASP A 1 81 ? -6.674 14.636 -5.691 1.00 78.69 81 ASP A O 1
ATOM 660 N N . GLY A 1 82 ? -7.329 12.951 -4.369 1.00 80.19 82 GLY A N 1
ATOM 661 C CA . GLY A 1 82 ? -7.317 13.747 -3.138 1.00 80.19 82 GLY A CA 1
ATOM 662 C C . GLY A 1 82 ? -5.893 13.959 -2.615 1.00 80.19 82 GLY A C 1
ATOM 663 O O . GLY A 1 82 ? -4.910 13.596 -3.264 1.00 80.19 82 GLY A O 1
ATOM 664 N N . PHE A 1 83 ? -5.757 14.482 -1.394 1.00 87.31 83 PHE A N 1
ATOM 665 C CA . PHE A 1 83 ? -4.442 14.581 -0.763 1.00 87.31 83 PHE A CA 1
ATOM 666 C C . PHE A 1 83 ? -3.834 13.179 -0.585 1.00 87.31 83 PHE A C 1
ATOM 668 O O . PHE A 1 83 ? -4.386 12.323 0.115 1.00 87.31 83 PHE A O 1
ATOM 675 N N . VAL A 1 84 ? -2.691 12.940 -1.237 1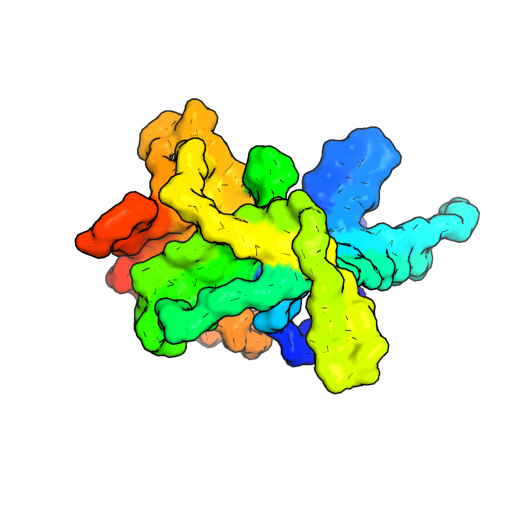.00 87.69 84 VAL A N 1
ATOM 676 C CA . VAL A 1 84 ? -1.946 11.684 -1.115 1.00 87.69 84 VAL A CA 1
ATOM 677 C C . VAL A 1 84 ? -1.220 11.681 0.222 1.00 87.69 84 VAL A C 1
ATOM 679 O O . VAL A 1 84 ? -0.195 12.335 0.393 1.00 87.69 84 VAL A O 1
ATOM 682 N N . ARG A 1 85 ? -1.750 10.908 1.170 1.00 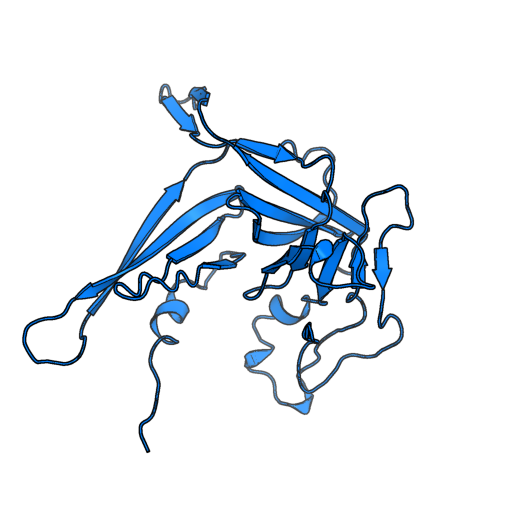86.38 85 ARG A N 1
ATOM 6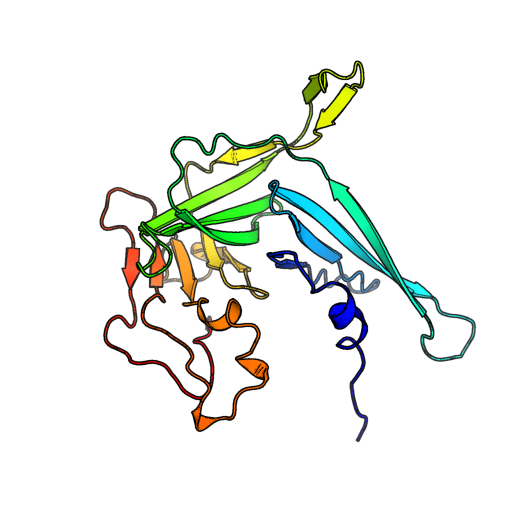83 C CA . ARG A 1 85 ? -1.156 10.731 2.496 1.00 86.38 85 ARG A CA 1
ATOM 684 C C . ARG A 1 85 ? 0.091 9.859 2.429 1.00 86.38 85 ARG A C 1
ATOM 686 O O . ARG A 1 85 ? 1.088 10.168 3.069 1.00 86.38 85 ARG A O 1
ATOM 693 N N . ALA A 1 86 ? 0.023 8.762 1.682 1.00 86.25 86 ALA A N 1
ATOM 694 C CA . ALA A 1 86 ? 1.124 7.818 1.575 1.00 86.25 86 ALA A CA 1
ATOM 695 C C . ALA A 1 86 ? 1.054 7.021 0.275 1.00 86.25 86 ALA A C 1
ATOM 697 O O . ALA A 1 86 ? -0.020 6.786 -0.282 1.00 86.25 86 ALA A O 1
ATOM 698 N N . ARG A 1 87 ? 2.217 6.544 -0.163 1.00 87.94 87 ARG A N 1
ATOM 699 C CA . ARG A 1 87 ? 2.339 5.513 -1.191 1.00 87.94 87 ARG A CA 1
ATOM 700 C C . ARG A 1 87 ? 2.981 4.285 -0.564 1.00 87.94 87 ARG A C 1
ATOM 702 O O . ARG A 1 87 ? 3.843 4.406 0.304 1.00 87.94 87 ARG A O 1
ATOM 709 N N . TYR A 1 88 ? 2.599 3.103 -1.005 1.00 88.31 88 TYR A N 1
ATOM 710 C CA . TYR A 1 88 ? 3.218 1.852 -0.598 1.00 88.31 88 TYR A CA 1
ATOM 711 C C . TYR A 1 88 ? 3.505 1.032 -1.838 1.00 88.31 88 TYR A C 1
ATOM 713 O O . TYR A 1 88 ? 2.755 1.074 -2.808 1.00 88.31 88 TYR A O 1
ATOM 721 N N . LEU A 1 89 ? 4.581 0.266 -1.785 1.00 88.75 89 LEU A N 1
ATOM 722 C CA . LEU A 1 89 ? 4.858 -0.751 -2.776 1.00 88.75 89 LEU A CA 1
ATOM 723 C C . LEU A 1 89 ? 4.793 -2.115 -2.074 1.00 88.75 89 LEU A C 1
ATOM 725 O O . LEU A 1 89 ? 5.140 -2.222 -0.893 1.00 88.75 89 LEU A O 1
ATOM 729 N N . LEU A 1 90 ? 4.338 -3.150 -2.774 1.00 89.06 90 LEU A N 1
ATOM 730 C CA . LEU A 1 90 ? 4.448 -4.543 -2.336 1.00 89.06 90 LEU A CA 1
ATOM 731 C C . LEU A 1 90 ? 4.363 -5.495 -3.527 1.00 89.06 90 LEU A C 1
ATOM 733 O O . LEU A 1 90 ? 3.887 -5.118 -4.594 1.00 89.06 90 LEU A O 1
ATOM 737 N N . GLU A 1 91 ? 4.802 -6.736 -3.340 1.00 88.50 91 GLU A N 1
ATOM 738 C CA . GLU A 1 91 ? 4.618 -7.800 -4.328 1.00 88.50 91 GLU A CA 1
ATOM 739 C C . GLU A 1 91 ? 3.407 -8.668 -3.953 1.00 88.50 91 GLU A C 1
ATOM 741 O O . GLU A 1 91 ? 3.241 -9.049 -2.792 1.00 88.50 91 GLU A O 1
ATOM 746 N N . SER A 1 92 ? 2.554 -8.974 -4.930 1.00 90.00 92 SER A N 1
ATOM 747 C CA . SER A 1 92 ? 1.399 -9.861 -4.781 1.00 90.00 92 SER A CA 1
ATOM 748 C C . SER A 1 92 ? 1.221 -10.675 -6.056 1.00 90.00 92 SER A C 1
ATOM 750 O O . SER A 1 92 ? 1.136 -10.105 -7.138 1.00 90.00 92 SER A O 1
ATOM 752 N N . ARG A 1 93 ? 1.173 -12.009 -5.945 1.00 89.94 93 ARG A N 1
ATOM 753 C CA . ARG A 1 93 ? 1.019 -12.928 -7.093 1.00 89.94 93 ARG A CA 1
ATOM 754 C C . ARG A 1 93 ? 2.049 -12.706 -8.218 1.00 89.94 93 ARG A C 1
ATOM 756 O O . ARG A 1 93 ? 1.732 -12.853 -9.392 1.00 89.94 93 ARG A O 1
ATOM 763 N N . GLY A 1 94 ? 3.281 -12.337 -7.858 1.00 85.62 94 GLY A N 1
ATOM 764 C CA . GLY A 1 94 ? 4.356 -12.027 -8.811 1.00 85.62 94 GLY A CA 1
ATOM 765 C C . GLY A 1 94 ? 4.249 -10.648 -9.478 1.00 85.62 94 GLY A C 1
ATOM 766 O O . GLY A 1 94 ? 5.112 -10.282 -10.277 1.00 85.62 94 GLY A O 1
ATOM 767 N N . GLU A 1 95 ? 3.226 -9.861 -9.142 1.00 88.19 95 GLU A N 1
ATOM 768 C CA . GLU A 1 95 ? 3.029 -8.498 -9.630 1.00 88.19 95 GLU A CA 1
ATOM 769 C C . GLU A 1 95 ? 3.532 -7.480 -8.603 1.00 88.19 95 GLU A C 1
ATOM 771 O O . GLU A 1 95 ? 3.332 -7.638 -7.395 1.00 88.19 95 GLU A O 1
ATOM 776 N N . LEU A 1 96 ? 4.163 -6.403 -9.080 1.00 89.12 96 LEU A N 1
ATOM 777 C CA . LEU A 1 96 ? 4.492 -5.260 -8.231 1.00 89.12 96 LEU A CA 1
ATOM 778 C C . LEU A 1 96 ? 3.282 -4.327 -8.176 1.00 89.12 96 LEU A C 1
ATOM 780 O O . LEU A 1 96 ? 2.870 -3.796 -9.209 1.00 89.12 96 LEU A O 1
ATOM 784 N N . LEU A 1 97 ? 2.758 -4.112 -6.973 1.00 91.44 97 LEU A N 1
ATOM 785 C CA . LEU A 1 97 ? 1.626 -3.236 -6.716 1.00 91.44 97 LEU A CA 1
ATOM 786 C C . LEU A 1 97 ? 2.087 -1.927 -6.078 1.00 91.44 97 LEU A C 1
ATOM 788 O O . LEU A 1 97 ? 2.859 -1.941 -5.117 1.00 91.44 97 LEU A O 1
ATOM 792 N N . MET A 1 98 ? 1.559 -0.812 -6.574 1.00 91.38 98 MET A N 1
ATOM 793 C CA . MET A 1 98 ? 1.591 0.490 -5.917 1.00 91.38 98 MET A CA 1
ATOM 794 C C . MET A 1 98 ? 0.230 0.763 -5.284 1.00 91.38 98 MET A C 1
ATOM 796 O O . MET A 1 98 ? -0.798 0.710 -5.949 1.00 91.38 98 MET A O 1
ATOM 800 N N . ILE A 1 99 ? 0.217 1.071 -3.995 1.00 92.19 99 ILE A N 1
ATOM 801 C CA . ILE A 1 99 ? -0.992 1.377 -3.233 1.00 92.19 99 ILE A CA 1
ATOM 802 C C . ILE A 1 99 ? -0.897 2.824 -2.784 1.00 92.19 99 ILE A C 1
ATOM 804 O O . ILE A 1 99 ? 0.066 3.205 -2.121 1.00 92.19 99 ILE A O 1
ATOM 808 N N . ILE A 1 100 ? -1.896 3.623 -3.126 1.00 91.31 100 ILE A N 1
ATOM 809 C CA . ILE A 1 100 ? -1.959 5.036 -2.767 1.00 91.31 1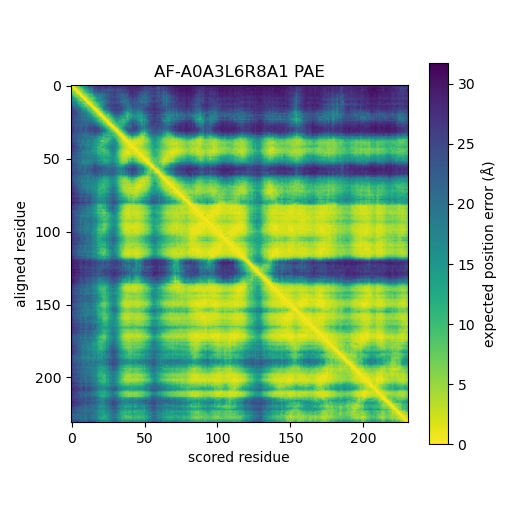00 ILE A CA 1
ATOM 810 C C . ILE A 1 100 ? -3.048 5.215 -1.724 1.00 91.31 100 ILE A C 1
ATOM 812 O O . ILE A 1 100 ? -4.172 4.756 -1.914 1.00 91.31 100 ILE A O 1
ATOM 816 N N . ARG A 1 101 ? -2.692 5.865 -0.618 1.00 92.06 101 ARG A N 1
ATOM 817 C CA . ARG A 1 101 ? -3.573 6.200 0.499 1.00 92.06 101 ARG A CA 1
ATOM 818 C C . ARG A 1 101 ? -3.954 7.663 0.417 1.00 92.06 101 ARG A C 1
ATOM 820 O O . ARG A 1 101 ? -3.077 8.527 0.376 1.00 92.06 101 ARG A O 1
ATOM 827 N N . PHE A 1 102 ? -5.251 7.928 0.465 1.00 91.25 102 PHE A N 1
ATOM 828 C CA . PHE A 1 102 ? -5.804 9.271 0.381 1.00 91.25 102 PHE A CA 1
ATOM 829 C C . PHE A 1 102 ? -6.384 9.721 1.717 1.00 91.25 102 PHE A C 1
ATOM 831 O O . PHE A 1 102 ? -6.893 8.921 2.509 1.00 91.25 102 PHE A O 1
ATOM 838 N N . ALA A 1 103 ? -6.332 11.028 1.935 1.00 89.75 103 ALA A N 1
ATOM 839 C CA . ALA A 1 103 ? -7.094 11.725 2.957 1.00 89.75 103 ALA A CA 1
ATOM 840 C C . ALA A 1 103 ? -7.685 13.015 2.355 1.00 89.75 103 ALA A C 1
ATOM 842 O O . ALA A 1 103 ? -7.223 13.468 1.3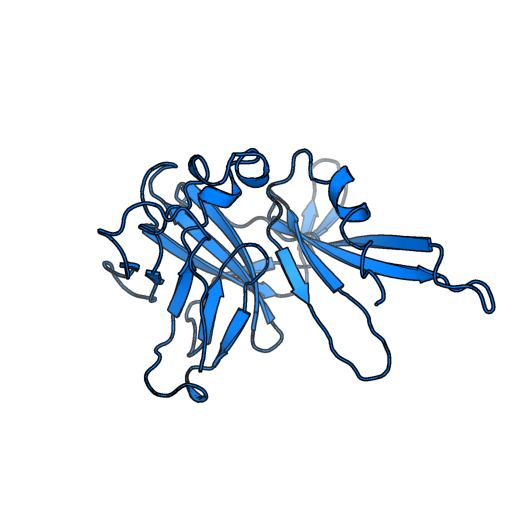06 1.00 89.75 103 ALA A O 1
ATOM 843 N N . PRO A 1 104 ? -8.714 13.611 2.976 1.00 88.56 104 PRO A N 1
ATOM 844 C CA . PRO A 1 104 ? -9.213 14.926 2.575 1.00 88.56 104 PRO A CA 1
ATOM 845 C C . PRO A 1 104 ? -8.162 16.036 2.734 1.00 88.56 104 PRO A C 1
ATOM 847 O O . PRO A 1 104 ? -8.066 16.918 1.887 1.00 88.56 104 PRO A O 1
ATOM 850 N N . ASP A 1 105 ? -7.362 15.966 3.800 1.00 86.88 105 ASP A N 1
ATOM 851 C CA . ASP A 1 105 ? -6.319 16.928 4.165 1.00 86.88 105 ASP A CA 1
ATOM 852 C C . ASP A 1 105 ? -5.267 16.255 5.092 1.00 86.88 105 ASP A C 1
ATOM 854 O O . ASP A 1 105 ? -5.454 15.091 5.479 1.00 86.88 105 ASP A O 1
ATOM 858 N N . PRO A 1 106 ? -4.149 16.932 5.437 1.00 81.75 106 PRO A N 1
ATOM 859 C CA . PRO A 1 106 ? -3.067 16.358 6.246 1.00 81.75 106 PRO A CA 1
ATOM 860 C C . PRO A 1 106 ? -3.450 15.909 7.663 1.00 81.75 106 PRO A C 1
ATOM 862 O O . PRO A 1 106 ? -2.807 14.995 8.194 1.00 81.75 106 PRO A O 1
ATOM 865 N N . ASP A 1 107 ? -4.494 16.485 8.256 1.00 82.12 107 ASP A N 1
ATOM 866 C CA . ASP A 1 107 ? -4.926 16.206 9.630 1.00 82.12 107 ASP A CA 1
ATOM 867 C C . ASP A 1 107 ? -6.122 15.243 9.674 1.00 82.12 107 ASP A C 1
ATOM 869 O O . ASP A 1 107 ? -6.329 14.534 10.665 1.00 82.12 107 ASP A O 1
ATOM 873 N N . SER A 1 108 ? -6.867 15.146 8.573 1.00 87.25 108 SER A N 1
ATOM 874 C CA . SER A 1 108 ? -7.997 14.239 8.422 1.00 87.25 108 SER A CA 1
ATOM 875 C C . SER A 1 108 ? -7.581 12.767 8.324 1.00 87.25 108 SER A C 1
ATOM 877 O O . SER A 1 108 ? -6.561 12.433 7.714 1.00 87.25 108 SER A O 1
ATOM 879 N N . PRO A 1 109 ? -8.391 11.840 8.863 1.00 88.56 109 PRO A N 1
ATOM 880 C CA . PRO A 1 109 ? -8.127 10.414 8.746 1.00 88.56 109 PRO A CA 1
ATOM 881 C C . PRO A 1 109 ? -8.240 9.938 7.293 1.00 88.56 109 PRO A C 1
ATOM 883 O O . PRO A 1 109 ? -8.720 10.641 6.400 1.00 88.56 109 PRO A O 1
ATOM 886 N N . THR A 1 110 ? -7.831 8.697 7.066 1.00 91.81 110 THR A N 1
ATOM 887 C CA . THR A 1 110 ? -7.874 8.066 5.747 1.00 91.81 110 THR A CA 1
ATOM 888 C C . THR A 1 110 ? -9.291 8.041 5.188 1.00 91.81 110 THR A C 1
ATOM 890 O O . THR A 1 110 ? -10.231 7.636 5.883 1.00 91.81 110 THR A O 1
ATOM 893 N N . SER A 1 111 ? -9.427 8.462 3.928 1.00 91.50 111 SER A N 1
ATOM 894 C CA . SER A 1 111 ? -10.685 8.447 3.173 1.00 91.50 111 SER A CA 1
ATOM 895 C C . SER A 1 111 ? -10.778 7.286 2.191 1.00 91.50 111 SER A C 1
ATOM 897 O O . SER A 1 111 ? -11.881 6.837 1.894 1.00 91.50 111 SER A O 1
ATOM 899 N N . GLY A 1 112 ? -9.652 6.774 1.696 1.00 93.00 112 GLY A N 1
ATOM 900 C CA . GLY A 1 112 ? -9.675 5.668 0.751 1.00 93.00 112 GLY A CA 1
ATOM 901 C C . GLY A 1 112 ? -8.314 5.311 0.183 1.00 93.00 112 GLY A C 1
ATOM 902 O O . GLY A 1 112 ? -7.286 5.883 0.553 1.00 93.00 112 GLY A O 1
ATOM 903 N N . PHE A 1 113 ? -8.338 4.347 -0.730 1.00 93.94 113 PHE A N 1
ATOM 904 C CA . PHE A 1 113 ? -7.155 3.816 -1.384 1.00 93.94 113 PHE A CA 1
ATOM 905 C C . PHE A 1 113 ? -7.410 3.566 -2.868 1.00 93.94 113 PHE A C 1
ATOM 907 O O . PHE A 1 113 ? -8.538 3.284 -3.270 1.00 93.94 113 PHE A O 1
ATOM 914 N N . LYS A 1 114 ? -6.335 3.612 -3.655 1.00 92.94 114 LYS A N 1
ATOM 915 C CA . LYS A 1 114 ? -6.272 3.058 -5.013 1.00 92.94 114 LYS A CA 1
ATOM 916 C C . LYS A 1 114 ? -5.087 2.108 -5.108 1.00 92.94 114 LYS A C 1
ATOM 918 O O . LYS A 1 114 ? -4.066 2.321 -4.450 1.00 92.94 114 LYS A O 1
ATOM 923 N N . VAL A 1 115 ? -5.223 1.062 -5.913 1.00 93.56 115 VAL A N 1
ATOM 924 C CA . VAL A 1 115 ? -4.181 0.050 -6.118 1.00 93.56 115 VAL A CA 1
ATOM 925 C C . VAL A 1 115 ? -3.868 -0.016 -7.599 1.00 93.56 115 VAL A C 1
ATOM 927 O O . VAL A 1 115 ? -4.782 -0.094 -8.407 1.00 93.56 115 VAL A O 1
ATOM 930 N N . PHE A 1 116 ? -2.589 -0.017 -7.946 1.00 92.31 116 PHE A N 1
ATOM 931 C CA . PHE A 1 116 ? -2.109 -0.075 -9.317 1.00 92.31 116 PHE A CA 1
ATOM 932 C C . PHE A 1 116 ? -1.145 -1.247 -9.483 1.00 92.31 116 PHE A C 1
ATOM 934 O O . PHE A 1 116 ? -0.243 -1.417 -8.664 1.00 92.31 116 PHE A O 1
ATOM 941 N N . SER A 1 117 ? -1.310 -2.038 -10.540 1.00 92.00 117 SER A N 1
ATOM 942 C CA . SER A 1 117 ? -0.360 -3.067 -10.963 1.00 92.00 117 SER A CA 1
ATOM 943 C C . SER A 1 117 ? 0.591 -2.465 -11.984 1.00 92.00 117 SER A C 1
ATOM 945 O O . SER A 1 117 ? 0.200 -1.644 -12.820 1.00 92.00 117 SER A O 1
ATOM 947 N N . ARG A 1 118 ? 1.856 -2.874 -11.920 1.00 88.00 118 ARG A N 1
ATOM 948 C CA . ARG A 1 118 ? 2.847 -2.519 -12.932 1.00 88.00 118 ARG A CA 1
ATOM 949 C C . ARG A 1 118 ? 2.733 -3.453 -14.136 1.00 88.00 118 ARG A C 1
ATOM 951 O O . ARG A 1 118 ? 3.056 -4.635 -14.026 1.00 88.00 118 ARG A O 1
ATOM 958 N N . ILE A 1 119 ? 2.431 -2.895 -15.304 1.00 84.31 119 ILE A N 1
ATOM 959 C CA . ILE A 1 119 ? 2.395 -3.603 -16.596 1.00 84.31 119 ILE A CA 1
ATOM 960 C C . ILE A 1 119 ? 3.549 -3.096 -17.497 1.00 84.31 119 ILE A C 1
ATOM 962 O O . ILE A 1 119 ? 3.983 -1.953 -17.350 1.00 84.31 119 ILE A O 1
ATOM 966 N N . GLY A 1 120 ? 4.083 -3.933 -18.402 1.00 74.81 120 GLY A N 1
ATOM 967 C CA . GLY A 1 120 ? 5.003 -3.541 -19.501 1.00 74.81 120 GLY A CA 1
ATOM 968 C C . GLY A 1 120 ? 4.443 -3.985 -20.869 1.00 74.81 120 GLY A C 1
ATOM 969 O O . GLY A 1 120 ? 3.629 -4.905 -20.886 1.00 74.81 120 GLY A O 1
ATOM 970 N N . GLN A 1 121 ? 4.768 -3.408 -22.040 1.00 54.94 121 GLN A N 1
ATOM 971 C CA . GLN A 1 121 ? 5.864 -2.517 -22.476 1.00 54.94 121 GLN A CA 1
ATOM 972 C C . GLN A 1 121 ? 5.391 -1.541 -23.598 1.00 54.94 121 GLN A C 1
ATOM 974 O O . GLN A 1 121 ? 4.508 -1.911 -24.369 1.00 54.94 121 GLN A O 1
ATOM 979 N N . LEU A 1 122 ? 6.075 -0.379 -23.706 1.00 52.53 122 LEU A N 1
ATOM 980 C CA . LEU A 1 122 ? 6.049 0.754 -2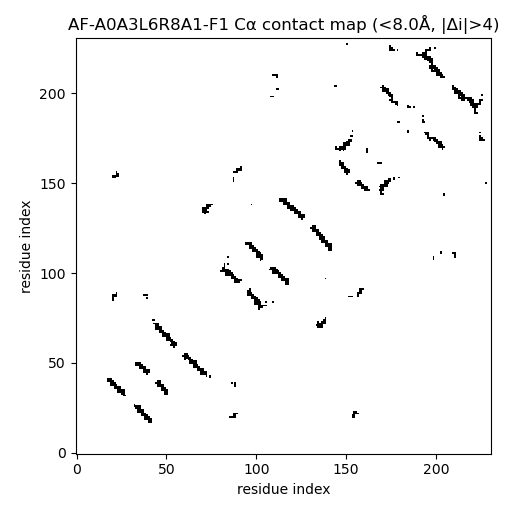4.676 1.00 52.53 122 LEU A CA 1
ATOM 981 C C . LEU A 1 122 ? 5.201 2.009 -24.361 1.00 52.53 122 LEU A C 1
ATOM 983 O O . LEU A 1 122 ? 3.987 2.018 -24.534 1.00 52.53 122 LEU A O 1
ATOM 987 N N . ALA A 1 123 ? 5.912 3.119 -24.122 1.00 49.50 123 ALA A N 1
ATOM 988 C CA . ALA A 1 123 ? 5.696 4.409 -24.785 1.00 49.50 123 ALA A CA 1
ATOM 989 C C . ALA A 1 123 ? 7.069 5.081 -25.014 1.00 49.50 123 ALA A C 1
ATOM 991 O O . ALA A 1 123 ? 7.851 5.250 -24.074 1.00 49.50 123 ALA A O 1
ATOM 992 N N . LEU A 1 124 ? 7.396 5.393 -26.274 1.00 53.69 124 LEU A N 1
ATOM 993 C CA . LEU A 1 124 ? 8.381 6.430 -26.581 1.00 53.69 124 LEU A CA 1
ATOM 994 C C . LEU A 1 124 ? 7.605 7.736 -26.520 1.00 53.69 124 LEU A C 1
ATOM 996 O O . LEU A 1 124 ? 6.746 7.968 -27.371 1.00 53.69 124 LEU A O 1
ATOM 1000 N N . GLU A 1 125 ? 7.861 8.542 -25.501 1.00 55.16 125 GLU A N 1
ATOM 1001 C CA . GLU A 1 125 ? 7.310 9.888 -25.442 1.00 55.16 125 GLU A CA 1
ATOM 1002 C C . GLU A 1 125 ? 8.387 10.873 -25.903 1.00 55.16 125 GLU A C 1
ATOM 1004 O O . GLU A 1 125 ? 9.564 10.749 -25.546 1.00 55.16 125 GLU A O 1
ATOM 1009 N N . ASP A 1 126 ? 7.981 11.801 -26.770 1.00 52.84 126 ASP A N 1
ATOM 1010 C CA . ASP A 1 126 ? 8.793 12.945 -27.175 1.00 52.84 126 ASP A CA 1
ATOM 1011 C C . ASP A 1 126 ? 8.842 13.908 -25.988 1.00 52.84 126 ASP A C 1
ATOM 1013 O O . ASP A 1 126 ? 7.816 14.450 -25.575 1.00 52.84 126 ASP A O 1
ATOM 1017 N N . ASP A 1 127 ? 10.027 14.093 -25.410 1.00 61.28 127 ASP A N 1
ATOM 1018 C CA . ASP A 1 127 ? 10.231 14.939 -24.231 1.00 61.28 127 ASP A CA 1
ATOM 1019 C C . ASP A 1 127 ? 10.158 16.445 -24.538 1.00 61.28 127 ASP A C 1
ATOM 1021 O O . ASP A 1 127 ? 10.446 17.279 -23.676 1.00 61.28 127 ASP A O 1
ATOM 1025 N N . GLY A 1 128 ? 9.803 16.815 -25.774 1.00 56.47 128 GLY A N 1
ATOM 1026 C CA . GLY A 1 128 ? 9.736 18.199 -26.237 1.00 56.47 128 GLY A CA 1
ATOM 1027 C C . GLY A 1 128 ? 11.110 18.865 -26.383 1.00 56.47 128 GLY A C 1
ATOM 1028 O O . GLY A 1 128 ? 11.184 20.021 -26.802 1.00 56.47 128 GLY A O 1
ATOM 1029 N N . SER A 1 129 ? 12.199 18.149 -26.082 1.00 61.47 129 SER A N 1
ATOM 1030 C CA . SER A 1 129 ? 13.591 18.549 -26.301 1.00 61.47 129 SER A CA 1
ATOM 1031 C C . SER A 1 129 ? 14.200 17.874 -27.541 1.00 61.47 129 SER A C 1
ATOM 1033 O O . SER A 1 129 ? 15.389 18.062 -27.818 1.00 61.47 129 SER A O 1
ATOM 1035 N N . GLY A 1 130 ? 13.416 17.095 -28.296 1.00 54.94 130 GLY A N 1
A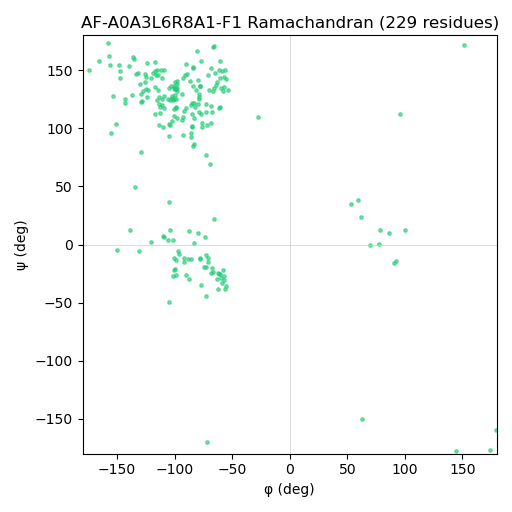TOM 1036 C CA . GLY A 1 130 ? 13.904 16.281 -29.412 1.00 54.94 130 GLY A CA 1
ATOM 1037 C C . GLY A 1 130 ? 14.587 14.983 -28.963 1.00 54.94 130 GLY A C 1
ATOM 1038 O O . GLY A 1 130 ? 15.255 14.337 -29.774 1.00 54.94 130 GLY A O 1
ATOM 1039 N N . GLY A 1 131 ? 14.449 14.614 -27.684 1.00 54.12 131 GLY A N 1
ATOM 1040 C CA . GLY A 1 131 ? 14.886 13.349 -27.110 1.00 54.12 131 GLY A CA 1
ATOM 1041 C C . GLY A 1 131 ? 13.715 12.374 -26.972 1.00 54.12 131 GLY A C 1
ATOM 1042 O O . GLY A 1 131 ? 12.603 12.742 -26.611 1.00 54.12 131 GLY A O 1
ATOM 1043 N N . MET A 1 132 ? 13.960 11.096 -27.264 1.00 55.28 132 MET A N 1
ATOM 1044 C CA . MET A 1 132 ? 12.973 10.040 -27.024 1.00 55.28 132 MET A CA 1
ATOM 1045 C C . MET A 1 132 ? 13.202 9.458 -25.630 1.00 55.28 132 MET A C 1
ATOM 1047 O O . MET A 1 132 ? 14.241 8.844 -25.363 1.00 55.28 132 MET A O 1
ATOM 1051 N N . VAL A 1 133 ? 12.236 9.632 -24.733 1.00 60.88 133 VAL A N 1
ATOM 1052 C CA . VAL A 1 133 ? 12.274 9.093 -23.372 1.00 60.88 133 VAL A CA 1
ATOM 1053 C C . VAL A 1 133 ? 11.463 7.800 -23.355 1.00 60.88 133 VAL A C 1
ATOM 1055 O O . VAL A 1 133 ? 10.243 7.793 -23.473 1.00 60.88 133 VAL A O 1
ATOM 1058 N N . GLU A 1 134 ? 12.154 6.666 -23.229 1.00 64.00 134 GLU A N 1
ATOM 1059 C CA . GLU A 1 134 ? 11.498 5.368 -23.062 1.00 64.00 134 GLU A CA 1
ATOM 1060 C C . GLU A 1 134 ? 10.895 5.246 -21.651 1.00 64.00 134 GLU A C 1
ATOM 1062 O O . GLU A 1 134 ? 11.627 5.309 -20.649 1.00 64.00 134 GLU A O 1
ATOM 1067 N N . HIS A 1 135 ? 9.577 5.037 -21.583 1.00 65.38 135 HIS A N 1
ATOM 1068 C CA . HIS A 1 135 ? 8.849 4.613 -20.388 1.00 65.38 135 HIS A CA 1
ATOM 1069 C C . HIS A 1 135 ? 8.478 3.127 -20.531 1.00 65.38 135 HIS A C 1
ATOM 1071 O O . HIS A 1 135 ? 7.456 2.787 -21.130 1.00 65.38 135 HIS A O 1
ATOM 1077 N N . PRO A 1 136 ? 9.305 2.202 -20.013 1.00 71.06 136 PRO A N 1
ATOM 1078 C CA . PRO A 1 136 ? 9.067 0.770 -20.190 1.00 71.06 136 PRO A CA 1
ATOM 1079 C C . PRO A 1 136 ? 7.866 0.232 -19.394 1.00 71.06 136 PRO A C 1
ATOM 1081 O O . PRO A 1 136 ? 7.452 -0.902 -19.637 1.00 71.06 136 PRO A O 1
ATOM 1084 N N . TYR A 1 137 ? 7.314 1.011 -18.455 1.00 78.94 137 TYR A N 1
ATOM 1085 C CA . TYR A 1 137 ? 6.264 0.564 -17.539 1.00 78.94 137 TYR A CA 1
ATOM 1086 C C . TYR A 1 137 ? 5.111 1.565 -17.420 1.00 78.94 137 TYR A C 1
ATOM 1088 O O . TYR A 1 137 ? 5.319 2.778 -17.433 1.00 78.94 137 TYR A O 1
ATOM 1096 N N . ILE A 1 138 ? 3.902 1.037 -17.227 1.00 85.25 138 ILE A N 1
ATOM 1097 C CA . ILE A 1 138 ? 2.677 1.797 -16.957 1.00 85.25 138 ILE A CA 1
ATOM 1098 C C . ILE A 1 138 ? 2.059 1.275 -15.655 1.00 85.25 138 ILE A C 1
ATOM 1100 O O . ILE A 1 138 ? 2.101 0.073 -15.368 1.00 85.25 138 ILE A O 1
ATOM 1104 N N . TRP A 1 139 ? 1.476 2.182 -14.873 1.00 88.62 139 TRP A N 1
ATOM 1105 C CA . TRP A 1 139 ? 0.644 1.848 -13.723 1.00 88.62 139 TRP A CA 1
ATOM 1106 C C . TRP A 1 139 ? -0.815 1.705 -14.157 1.00 88.62 139 TRP A C 1
ATOM 1108 O O . TRP A 1 139 ? -1.422 2.667 -14.621 1.00 88.62 139 TRP A O 1
ATOM 1118 N N . SER A 1 140 ? -1.383 0.514 -13.993 1.00 90.25 140 SER A N 1
ATOM 1119 C CA . SER A 1 140 ? -2.782 0.222 -14.322 1.00 90.25 140 SER A CA 1
ATOM 1120 C C . SER A 1 140 ? -3.575 -0.016 -13.043 1.00 90.25 140 SER A C 1
ATOM 1122 O O . SER A 1 140 ? -3.168 -0.834 -12.220 1.00 90.25 140 SER A O 1
ATOM 1124 N N . GLU A 1 141 ? -4.668 0.724 -12.846 1.00 91.94 141 GLU A N 1
ATOM 1125 C CA . GLU A 1 141 ? -5.519 0.589 -11.656 1.00 91.94 141 GLU A CA 1
ATOM 1126 C C . GLU A 1 141 ? -6.160 -0.805 -11.603 1.00 91.94 141 GLU A C 1
ATOM 1128 O O . GLU A 1 141 ? -6.604 -1.330 -12.622 1.00 91.94 141 GLU A O 1
ATOM 1133 N N . LEU A 1 142 ? -6.187 -1.426 -10.422 1.00 91.56 142 LEU A N 1
ATOM 1134 C CA . LEU A 1 142 ? -6.875 -2.695 -10.214 1.00 91.56 142 LEU A CA 1
ATOM 1135 C C . LEU A 1 142 ? -8.358 -2.452 -9.952 1.00 91.56 142 LEU A C 1
ATOM 1137 O O . LEU A 1 142 ? -8.730 -1.879 -8.929 1.00 91.56 142 LEU A O 1
ATOM 1141 N N . ASP A 1 143 ? -9.195 -3.049 -10.795 1.00 88.31 143 ASP A N 1
ATOM 1142 C CA . ASP A 1 143 ? -10.647 -3.060 -10.605 1.00 88.31 143 ASP A CA 1
ATOM 1143 C C . ASP A 1 143 ? -11.091 -3.902 -9.406 1.00 88.31 143 ASP A C 1
ATOM 1145 O O . ASP A 1 143 ? -12.175 -3.688 -8.871 1.00 88.31 143 ASP A O 1
ATOM 1149 N N . THR A 1 144 ? -10.292 -4.884 -8.978 1.00 92.19 144 THR A N 1
ATOM 1150 C CA . THR A 1 144 ? -10.595 -5.711 -7.805 1.00 92.19 144 THR A CA 1
ATOM 1151 C C . THR A 1 144 ? -9.348 -6.168 -7.056 1.00 92.19 144 THR A C 1
ATOM 1153 O O . THR A 1 144 ? -8.337 -6.539 -7.659 1.00 92.19 144 THR A O 1
ATOM 1156 N N . LEU A 1 145 ? -9.428 -6.223 -5.721 1.00 93.75 145 LEU A N 1
ATOM 1157 C CA . LEU A 1 145 ? -8.415 -6.904 -4.905 1.00 93.75 145 LEU A CA 1
ATOM 1158 C C . LEU A 1 145 ? -8.409 -8.419 -5.144 1.00 93.75 145 LEU A C 1
ATOM 1160 O O . LEU A 1 145 ? -7.379 -9.058 -4.934 1.00 93.75 145 LEU A O 1
ATOM 1164 N N . GLY A 1 146 ? -9.522 -8.992 -5.616 1.00 92.88 146 GLY A N 1
ATOM 1165 C CA . GLY A 1 146 ? -9.597 -10.372 -6.091 1.00 92.88 146 GLY A CA 1
ATOM 1166 C C . GLY A 1 146 ? -9.211 -11.415 -5.042 1.00 92.88 146 GLY A C 1
ATOM 1167 O O . GLY A 1 146 ? -8.524 -12.375 -5.382 1.00 92.88 146 GLY A O 1
ATOM 1168 N N . GLY A 1 147 ? -9.590 -11.211 -3.776 1.00 94.19 147 GLY A N 1
ATOM 1169 C CA . GLY A 1 147 ? -9.244 -12.118 -2.675 1.00 94.19 147 GLY A CA 1
ATOM 1170 C C . GLY A 1 147 ? -7.889 -11.847 -2.010 1.00 94.19 147 GLY A C 1
ATOM 1171 O O . GLY A 1 147 ? -7.459 -12.660 -1.193 1.00 94.19 147 GLY A O 1
ATOM 1172 N N . ARG A 1 148 ? -7.218 -10.729 -2.321 1.00 94.81 148 ARG A N 1
ATOM 1173 C CA . ARG A 1 148 ? -5.963 -10.323 -1.668 1.00 94.81 148 ARG A CA 1
ATOM 1174 C C . ARG A 1 148 ? -6.218 -9.573 -0.357 1.00 94.81 148 ARG A C 1
ATOM 1176 O O . ARG A 1 148 ? -7.041 -8.658 -0.288 1.00 94.81 148 ARG A O 1
ATOM 1183 N N . MET A 1 149 ? -5.440 -9.917 0.661 1.00 94.56 149 MET A N 1
ATOM 1184 C CA . MET A 1 149 ? -5.269 -9.140 1.888 1.00 94.56 149 MET A CA 1
ATOM 1185 C C . MET A 1 149 ? -3.962 -8.364 1.781 1.00 94.56 149 MET A C 1
ATOM 1187 O O . MET A 1 149 ? -2.881 -8.954 1.796 1.00 94.56 149 MET A O 1
ATOM 1191 N N . LEU A 1 150 ? -4.055 -7.043 1.653 1.00 94.81 150 LEU A N 1
ATOM 1192 C CA . LEU A 1 150 ? -2.898 -6.172 1.478 1.00 94.81 150 LEU A CA 1
ATOM 1193 C C . LEU A 1 150 ? -2.620 -5.439 2.787 1.00 94.81 150 LEU A C 1
ATOM 1195 O O . LEU A 1 150 ? -3.319 -4.494 3.134 1.00 94.81 150 LEU A O 1
ATOM 1199 N N . PHE A 1 151 ? -1.601 -5.865 3.520 1.00 92.88 151 PHE A N 1
ATOM 1200 C CA . PHE A 1 151 ? -1.133 -5.144 4.697 1.00 92.88 151 PHE A CA 1
ATOM 1201 C C . PHE A 1 151 ? -0.161 -4.073 4.243 1.00 92.88 151 PHE A C 1
ATOM 1203 O O . PHE A 1 151 ? 0.844 -4.384 3.604 1.00 92.88 151 PHE A O 1
ATOM 1210 N N . VAL A 1 152 ? -0.457 -2.818 4.560 1.00 90.12 152 VAL A N 1
ATOM 1211 C CA . VAL A 1 152 ? 0.369 -1.677 4.175 1.00 90.12 152 VAL A CA 1
ATOM 1212 C C . VAL A 1 152 ? 0.914 -0.965 5.397 1.00 90.12 152 VAL A C 1
ATOM 1214 O O . VAL A 1 152 ? 0.221 -0.705 6.381 1.00 90.12 152 VAL A O 1
ATOM 1217 N N . GLY A 1 153 ? 2.196 -0.650 5.310 1.00 83.62 153 GLY A N 1
ATOM 1218 C CA . GLY A 1 153 ? 2.916 0.100 6.316 1.00 83.62 153 GLY A CA 1
ATOM 1219 C C . GLY A 1 153 ? 4.323 0.384 5.823 1.00 83.62 153 GLY A C 1
ATOM 1220 O O . GLY A 1 153 ? 4.904 -0.371 5.033 1.00 83.62 153 GLY A O 1
ATOM 1221 N N . ARG A 1 154 ? 4.891 1.502 6.269 1.00 74.50 154 ARG A N 1
ATOM 1222 C CA . ARG A 1 154 ? 6.237 1.894 5.859 1.00 74.50 154 ARG A CA 1
ATOM 1223 C C . ARG A 1 154 ? 7.237 0.816 6.281 1.00 74.50 154 ARG A C 1
ATOM 1225 O O . ARG A 1 154 ? 7.391 0.542 7.465 1.00 74.50 154 ARG A O 1
ATOM 1232 N N . GLY A 1 155 ? 7.929 0.202 5.321 1.00 70.69 155 GLY A N 1
ATOM 1233 C CA . GLY A 1 155 ? 8.935 -0.816 5.639 1.00 70.69 155 GLY A CA 1
ATOM 1234 C C . GLY A 1 155 ? 8.425 -2.260 5.690 1.00 70.69 155 GLY A C 1
ATOM 1235 O O . GLY A 1 155 ? 9.238 -3.183 5.704 1.00 70.69 155 GLY A O 1
ATOM 1236 N N . CYS A 1 156 ? 7.110 -2.471 5.762 1.00 74.25 156 CYS A N 1
ATOM 1237 C CA . CYS A 1 156 ? 6.536 -3.746 6.201 1.00 74.25 156 CYS A CA 1
ATOM 1238 C C . CYS A 1 156 ? 5.325 -4.215 5.387 1.00 74.25 156 CYS A C 1
ATOM 1240 O O . CYS A 1 156 ? 4.662 -5.164 5.804 1.00 74.25 156 CYS A O 1
ATOM 1242 N N . SER A 1 157 ? 5.056 -3.594 4.236 1.00 86.44 157 SER A N 1
ATOM 1243 C CA . SER A 1 157 ? 3.942 -3.993 3.379 1.00 86.44 157 SER A CA 1
ATOM 1244 C C . SER A 1 157 ? 4.066 -5.446 2.909 1.00 86.44 157 SER A C 1
ATOM 1246 O O . SER A 1 157 ? 5.140 -5.879 2.485 1.00 86.44 157 SER A O 1
ATOM 1248 N N . ARG A 1 158 ? 2.968 -6.207 2.985 1.00 89.31 158 ARG A N 1
ATOM 1249 C CA . ARG A 1 158 ? 2.892 -7.628 2.605 1.00 89.31 158 ARG A CA 1
ATOM 1250 C C . ARG A 1 158 ? 1.514 -7.983 2.052 1.00 89.31 158 ARG A C 1
ATOM 1252 O O . ARG A 1 158 ? 0.512 -7.415 2.474 1.00 89.31 158 ARG A O 1
ATOM 1259 N N . SER A 1 159 ? 1.474 -8.952 1.141 1.00 92.38 159 SER A N 1
ATOM 1260 C CA . SER A 1 159 ? 0.237 -9.511 0.588 1.00 92.38 159 SER A CA 1
ATOM 1261 C C . SER A 1 159 ? 0.034 -10.944 1.063 1.00 92.38 159 SER A C 1
ATOM 1263 O O . SER A 1 159 ? 0.993 -11.709 1.120 1.00 92.38 159 SER A O 1
ATOM 1265 N N . TYR A 1 160 ? -1.222 -11.307 1.310 1.00 93.00 160 TYR A N 1
ATOM 1266 C CA . TYR A 1 160 ? -1.661 -12.672 1.598 1.00 93.00 160 TYR A CA 1
ATOM 1267 C C . TYR A 1 160 ? -2.932 -12.999 0.816 1.00 93.00 160 TYR A C 1
ATOM 1269 O O . TYR A 1 160 ? -3.651 -12.094 0.382 1.00 93.00 160 TYR A O 1
ATOM 1277 N N . GLU A 1 161 ? -3.213 -14.287 0.650 1.00 93.69 161 GLU A N 1
ATOM 1278 C CA . GLU A 1 161 ? -4.437 -14.769 0.017 1.00 93.69 161 GLU A CA 1
ATOM 1279 C C . GLU A 1 161 ? -5.499 -15.058 1.077 1.00 93.69 161 GLU A C 1
ATOM 1281 O O . GLU A 1 161 ? -5.255 -15.783 2.037 1.00 93.69 161 GLU A O 1
ATOM 1286 N N . THR A 1 162 ? -6.706 -14.522 0.900 1.00 93.00 162 THR A N 1
ATOM 1287 C CA . THR A 1 162 ? -7.837 -14.790 1.814 1.00 93.00 162 THR A CA 1
ATOM 1288 C C . THR A 1 162 ? -8.161 -16.277 1.946 1.00 93.00 162 THR A C 1
ATOM 1290 O O . THR A 1 162 ? -8.604 -16.710 3.007 1.00 93.00 162 THR A O 1
ATOM 1293 N N . ALA A 1 163 ? -7.918 -17.063 0.893 1.00 92.31 163 ALA A N 1
ATOM 1294 C CA . ALA A 1 163 ? -8.128 -18.509 0.890 1.00 92.31 163 ALA A CA 1
ATOM 1295 C C . ALA A 1 163 ? -7.297 -19.240 1.962 1.00 92.31 163 ALA A C 1
ATOM 1297 O O . ALA A 1 163 ? -7.747 -20.260 2.480 1.00 92.31 163 ALA A O 1
ATOM 1298 N N . ASP A 1 164 ? -6.136 -18.689 2.330 1.00 91.88 164 ASP A N 1
ATOM 1299 C CA . ASP A 1 164 ? -5.232 -19.270 3.328 1.00 91.88 164 ASP A CA 1
ATOM 1300 C C . ASP A 1 164 ? -5.599 -18.859 4.766 1.00 91.88 164 ASP A C 1
ATOM 1302 O O . ASP A 1 164 ? -5.121 -19.461 5.727 1.00 91.88 164 ASP A O 1
ATOM 1306 N N . TYR A 1 165 ? -6.476 -17.860 4.932 1.00 89.94 165 TYR A N 1
ATOM 1307 C CA . TYR A 1 165 ? -6.839 -17.275 6.226 1.00 89.94 165 TYR A CA 1
ATOM 1308 C C . TYR A 1 165 ? -8.366 -17.219 6.418 1.00 89.94 165 TYR A C 1
ATOM 1310 O O . TYR A 1 165 ? -8.980 -16.153 6.278 1.00 89.94 165 TYR A O 1
ATOM 1318 N N . PRO A 1 166 ? -9.012 -18.346 6.783 1.00 86.38 166 PRO A N 1
ATOM 1319 C CA . PRO A 1 166 ? -10.450 -18.390 7.031 1.00 86.38 166 PRO A CA 1
ATOM 1320 C C . PRO A 1 166 ? -10.906 -17.336 8.050 1.00 86.38 166 PRO A C 1
ATOM 1322 O O . PRO A 1 166 ? -10.323 -17.190 9.122 1.00 86.38 166 PRO A O 1
ATOM 1325 N N . GLY A 1 167 ? -11.976 -16.608 7.724 1.00 85.75 167 GLY A N 1
ATOM 1326 C CA . GLY A 1 167 ? -12.538 -15.549 8.573 1.00 85.75 167 GLY A CA 1
ATOM 1327 C C . GLY A 1 167 ? -11.991 -14.148 8.286 1.00 85.75 167 GLY A C 1
ATOM 1328 O O . GLY A 1 167 ? -12.624 -13.163 8.671 1.00 85.75 167 GLY A O 1
ATOM 1329 N N . PHE A 1 168 ? -10.886 -14.033 7.546 1.00 87.88 168 PHE A N 1
ATOM 1330 C CA . PHE A 1 168 ? -10.454 -12.757 6.990 1.00 87.88 168 PHE A CA 1
ATOM 1331 C C . PHE A 1 168 ? -11.175 -12.474 5.672 1.00 87.88 168 PHE A C 1
ATOM 1333 O O . PHE A 1 168 ? -11.610 -13.378 4.960 1.00 87.88 168 PHE A O 1
ATOM 1340 N N . LYS A 1 169 ? -11.325 -11.187 5.356 1.00 91.06 169 LYS A N 1
ATOM 1341 C CA . LYS A 1 169 ? -11.899 -10.742 4.082 1.00 91.06 169 LYS A CA 1
ATOM 1342 C C . LYS A 1 169 ? -10.848 -9.967 3.308 1.00 91.06 169 LYS A C 1
ATOM 1344 O O . LYS A 1 169 ? -9.956 -9.370 3.912 1.00 91.06 169 LYS A O 1
ATOM 1349 N N . ASP A 1 170 ? -11.011 -9.905 2.000 1.00 93.81 170 ASP A N 1
ATOM 1350 C CA . ASP A 1 170 ? -10.201 -9.066 1.131 1.00 93.81 170 ASP A CA 1
ATOM 1351 C C . ASP A 1 170 ? -10.267 -7.598 1.570 1.00 93.81 170 ASP A C 1
ATOM 1353 O O . ASP A 1 170 ? -11.218 -7.147 2.222 1.00 93.81 170 ASP A O 1
ATOM 1357 N N . GLY A 1 171 ? -9.188 -6.867 1.315 1.00 95.25 171 GLY A N 1
ATOM 1358 C CA . GLY A 1 171 ? -9.064 -5.483 1.753 1.00 95.25 171 GLY A CA 1
ATOM 1359 C C . GLY A 1 171 ? -7.629 -5.049 1.997 1.00 95.25 171 GLY A C 1
ATOM 1360 O O . GLY A 1 171 ? -6.694 -5.854 2.010 1.00 95.25 171 GLY A O 1
ATOM 1361 N N . ILE A 1 172 ? -7.484 -3.748 2.219 1.00 95.81 172 ILE A N 1
ATOM 1362 C CA . ILE A 1 172 ? -6.225 -3.111 2.584 1.00 95.81 172 ILE A CA 1
ATOM 1363 C C . ILE A 1 172 ? -6.243 -2.866 4.088 1.00 95.81 172 ILE A C 1
ATOM 1365 O O . ILE A 1 172 ? -7.074 -2.116 4.590 1.00 95.81 172 ILE A O 1
ATOM 1369 N N . TYR A 1 173 ? -5.331 -3.504 4.803 1.00 94.00 173 TYR A N 1
ATOM 1370 C CA . TYR A 1 173 ? -5.148 -3.370 6.241 1.00 94.00 173 TYR A CA 1
ATOM 1371 C C . TYR A 1 173 ? -4.004 -2.388 6.485 1.00 94.00 173 TYR A C 1
ATOM 1373 O O . TYR A 1 173 ? -2.879 -2.627 6.049 1.00 94.00 173 TYR A O 1
ATOM 1381 N N . PHE A 1 174 ? -4.280 -1.268 7.145 1.00 92.06 174 PHE A N 1
ATOM 1382 C CA . PHE A 1 174 ? -3.340 -0.155 7.253 1.00 92.06 174 PHE A CA 1
ATOM 1383 C C . PHE A 1 174 ? -3.167 0.301 8.698 1.00 92.06 174 PHE A C 1
ATOM 1385 O O . PHE A 1 174 ? -4.134 0.411 9.452 1.00 92.06 174 PHE A O 1
ATOM 1392 N N . SER A 1 175 ? -1.923 0.588 9.074 1.00 88.62 175 SER A N 1
ATOM 1393 C CA . SER A 1 175 ? -1.610 1.214 10.360 1.00 88.62 175 SER A CA 1
ATOM 1394 C C . SER A 1 175 ? -1.611 2.735 10.243 1.00 88.62 175 SER A C 1
ATOM 1396 O O . SER A 1 175 ? -1.368 3.303 9.174 1.00 88.62 175 SER A O 1
ATOM 1398 N N . ASP A 1 176 ? -1.842 3.404 11.364 1.00 86.94 176 ASP A N 1
ATOM 1399 C CA . ASP A 1 176 ? -1.592 4.834 11.497 1.00 86.94 176 ASP A CA 1
ATOM 1400 C C . ASP A 1 176 ? -0.079 5.103 11.445 1.00 86.94 176 ASP A C 1
ATOM 1402 O O . ASP A 1 176 ? 0.668 4.792 12.375 1.00 86.94 176 ASP A O 1
ATOM 1406 N N . ASP A 1 177 ? 0.393 5.620 10.313 1.00 80.19 177 ASP A N 1
ATOM 1407 C CA . ASP A 1 177 ? 1.808 5.851 10.033 1.00 80.19 177 ASP A CA 1
ATOM 1408 C C . ASP A 1 177 ? 2.207 7.329 10.137 1.00 80.19 177 ASP A C 1
ATOM 1410 O O . ASP A 1 177 ? 3.330 7.693 9.783 1.00 80.19 177 ASP A O 1
ATOM 1414 N N . ARG A 1 178 ? 1.341 8.181 10.710 1.00 79.12 178 ARG A N 1
ATOM 1415 C CA . ARG A 1 178 ? 1.607 9.617 10.911 1.00 79.12 178 ARG A CA 1
ATOM 1416 C C . ARG A 1 178 ? 2.894 9.878 11.692 1.00 79.12 178 ARG A C 1
ATOM 1418 O O . ARG A 1 178 ? 3.644 10.795 11.370 1.00 79.12 178 ARG A O 1
ATOM 1425 N N . SER A 1 179 ? 3.197 9.012 12.656 1.00 75.94 179 SER A N 1
ATOM 1426 C CA . SER A 1 179 ? 4.433 9.047 13.441 1.00 75.94 179 SER A CA 1
ATOM 1427 C C . SER A 1 179 ? 5.706 8.967 12.592 1.00 75.94 179 SER A C 1
ATOM 1429 O O . SER A 1 179 ? 6.743 9.470 13.005 1.00 75.94 179 SER A O 1
ATOM 1431 N N . PHE A 1 180 ? 5.665 8.347 11.408 1.00 71.31 180 PHE A N 1
ATOM 1432 C CA . PHE A 1 180 ? 6.843 8.198 10.546 1.00 71.31 180 PHE A CA 1
ATOM 1433 C C . PHE A 1 180 ? 7.211 9.466 9.768 1.00 71.31 180 PHE A C 1
ATOM 1435 O O . PHE A 1 180 ? 8.287 9.499 9.167 1.00 71.31 180 PHE A O 1
ATOM 1442 N N . TYR A 1 181 ? 6.340 10.474 9.753 1.00 69.75 181 TYR A N 1
ATOM 1443 C CA . TYR A 1 181 ? 6.613 11.781 9.150 1.00 69.75 181 TYR A CA 1
ATOM 1444 C C . TYR A 1 181 ? 7.201 12.775 10.157 1.00 69.75 181 TYR A C 1
ATOM 1446 O O . TYR A 1 181 ? 7.717 13.817 9.767 1.00 69.75 181 TYR A O 1
ATOM 1454 N N . ASP A 1 182 ? 7.175 12.435 11.446 1.00 74.06 182 ASP A N 1
ATOM 1455 C CA . ASP A 1 182 ? 7.879 13.171 12.484 1.00 74.06 182 ASP A CA 1
ATOM 1456 C C . ASP A 1 182 ? 9.325 12.666 12.575 1.00 74.06 182 ASP A C 1
ATOM 1458 O O . ASP A 1 182 ? 9.633 11.698 13.274 1.00 74.06 182 ASP A O 1
ATOM 1462 N N . GLU A 1 183 ? 10.236 13.319 11.850 1.00 67.62 183 GLU A N 1
ATOM 1463 C CA . GLU A 1 183 ? 11.661 12.953 11.812 1.00 67.62 183 GLU A CA 1
ATOM 1464 C C . GLU A 1 183 ? 12.328 12.959 13.198 1.00 67.62 183 GLU A C 1
ATOM 1466 O O . GLU A 1 183 ? 13.344 12.293 13.414 1.00 67.62 183 GLU A O 1
ATOM 1471 N N . GLN A 1 184 ? 11.752 13.683 14.162 1.00 69.75 184 GLN A N 1
ATOM 1472 C CA . GLN A 1 184 ? 12.294 13.808 15.510 1.00 69.75 184 GLN A CA 1
ATOM 1473 C C . GLN A 1 184 ? 11.803 12.715 16.456 1.00 69.75 184 GLN A C 1
ATOM 1475 O O . GLN A 1 184 ? 12.382 12.543 17.530 1.00 69.75 184 GLN A O 1
ATOM 1480 N N . ILE A 1 185 ? 10.788 11.934 16.078 1.00 71.62 185 ILE A N 1
ATOM 1481 C CA . ILE A 1 185 ? 10.143 10.982 16.988 1.00 71.62 185 ILE A CA 1
ATOM 1482 C C . ILE A 1 185 ? 11.114 9.940 17.554 1.00 71.62 185 ILE A C 1
ATOM 1484 O O . ILE A 1 185 ? 11.007 9.544 18.711 1.00 71.62 185 ILE A O 1
ATOM 1488 N N . MET A 1 186 ? 12.118 9.532 16.771 1.00 66.06 186 MET A N 1
ATOM 1489 C CA . MET A 1 186 ? 13.128 8.563 17.211 1.00 66.06 186 MET A CA 1
ATOM 1490 C C . MET A 1 186 ? 14.125 9.159 18.218 1.00 66.06 186 MET A C 1
ATOM 1492 O O . MET A 1 186 ? 14.777 8.411 18.947 1.00 66.06 186 MET A O 1
ATOM 1496 N N . PHE A 1 187 ? 14.238 10.489 18.270 1.00 71.38 187 PHE A N 1
ATOM 1497 C CA . PHE A 1 187 ? 15.144 11.228 19.152 1.00 71.38 187 PHE A CA 1
ATOM 1498 C C . PHE A 1 187 ? 14.456 11.767 20.411 1.00 71.38 187 PHE A C 1
ATOM 1500 O O . PHE A 1 187 ? 15.148 12.151 21.351 1.00 71.38 187 PHE A O 1
ATOM 1507 N N . ARG A 1 188 ? 13.119 11.755 20.455 1.00 75.50 188 ARG A N 1
ATOM 1508 C CA . ARG A 1 188 ? 12.333 12.145 21.632 1.00 75.50 188 ARG A CA 1
ATOM 1509 C C . ARG A 1 188 ? 12.491 11.162 22.789 1.00 75.50 188 ARG A C 1
ATOM 1511 O O . ARG A 1 188 ? 12.734 9.965 22.567 1.00 75.50 188 ARG A O 1
ATOM 1518 N N . GLY A 1 189 ? 12.335 11.673 24.012 1.00 69.31 189 GLY A N 1
ATOM 1519 C CA . GLY A 1 189 ? 12.282 10.863 25.230 1.00 69.31 189 GLY A CA 1
ATOM 1520 C C . GLY A 1 189 ? 11.113 9.874 25.200 1.00 69.31 189 GLY A C 1
ATOM 1521 O O . GLY A 1 189 ? 10.154 10.065 24.459 1.00 69.31 189 GLY A O 1
ATOM 1522 N N . VAL A 1 190 ? 11.182 8.798 25.990 1.00 67.88 190 VAL A N 1
ATOM 1523 C CA . VAL A 1 190 ? 10.133 7.755 26.010 1.00 67.88 190 VAL A CA 1
ATOM 1524 C C . VAL A 1 190 ? 8.754 8.349 26.325 1.00 67.88 190 VAL A C 1
ATOM 1526 O O . VAL A 1 190 ? 7.781 7.988 25.676 1.00 67.88 190 VAL A O 1
ATOM 1529 N N . ASP A 1 191 ? 8.695 9.323 27.234 1.00 68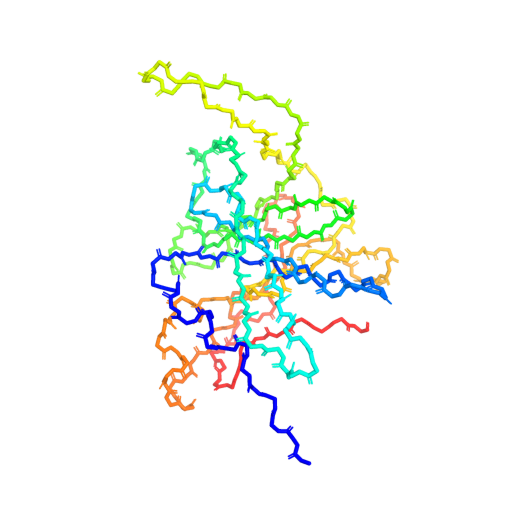.75 191 ASP A N 1
ATOM 1530 C CA . ASP A 1 191 ? 7.450 9.989 27.642 1.00 68.75 191 ASP A CA 1
ATOM 1531 C C . ASP A 1 191 ? 6.953 11.043 26.631 1.00 68.75 191 ASP A C 1
ATOM 1533 O O . ASP A 1 191 ? 5.816 11.502 26.706 1.00 68.75 191 ASP A O 1
ATOM 1537 N N . GLU A 1 192 ? 7.793 11.420 25.665 1.00 72.88 192 GLU A N 1
ATOM 1538 C CA . GLU A 1 192 ? 7.496 12.404 24.614 1.00 72.88 192 GLU A CA 1
ATOM 1539 C C . GLU A 1 192 ? 7.139 11.743 23.272 1.00 72.88 192 GLU A C 1
ATOM 1541 O O . GLU A 1 192 ? 6.682 12.406 22.335 1.00 72.88 192 GLU A O 1
ATOM 1546 N N . ARG A 1 193 ? 7.374 10.431 23.145 1.00 76.12 193 ARG A N 1
ATOM 1547 C CA . ARG A 1 193 ? 7.019 9.659 21.955 1.00 76.12 193 ARG A CA 1
ATOM 1548 C C . ARG A 1 193 ? 5.532 9.377 21.978 1.00 76.12 193 ARG A C 1
ATOM 1550 O O . ARG A 1 193 ? 5.058 8.591 22.786 1.00 76.12 193 ARG A O 1
ATOM 1557 N N . GLN A 1 194 ? 4.814 9.986 21.048 1.00 79.38 194 GLN A N 1
ATOM 1558 C CA . GLN A 1 194 ? 3.405 9.704 20.829 1.00 79.38 194 GLN A CA 1
ATOM 1559 C C . GLN A 1 194 ? 3.248 9.031 19.473 1.00 79.38 194 GLN A C 1
ATOM 1561 O O . GLN A 1 194 ? 3.581 9.613 18.442 1.00 79.38 194 GLN A O 1
ATOM 1566 N N . TYR A 1 195 ? 2.746 7.800 19.486 1.00 79.31 195 TYR A N 1
ATOM 1567 C CA . TYR A 1 195 ? 2.401 7.035 18.295 1.00 79.31 195 TYR A CA 1
ATOM 1568 C C . TYR A 1 195 ? 0.879 7.053 18.133 1.00 79.31 195 TYR A C 1
ATOM 1570 O O . TYR A 1 195 ? 0.184 6.339 18.864 1.00 79.31 195 TYR A O 1
ATOM 1578 N N . PRO A 1 196 ? 0.332 7.873 17.217 1.00 80.62 196 PRO A N 1
ATOM 1579 C CA . PRO A 1 196 ? -1.091 7.850 16.912 1.00 80.62 196 PRO A CA 1
ATOM 1580 C C . PRO A 1 196 ? -1.522 6.449 16.468 1.00 80.62 196 PRO A C 1
ATOM 1582 O O . PRO A 1 196 ? -0.760 5.738 15.814 1.00 80.62 196 PRO A O 1
ATOM 1585 N N . CYS A 1 197 ? -2.733 6.043 16.844 1.00 83.19 197 CYS A N 1
ATOM 1586 C CA . CYS A 1 197 ? -3.315 4.771 16.413 1.00 83.19 197 CYS A CA 1
ATOM 1587 C C . CYS A 1 197 ? -4.745 4.906 15.869 1.00 83.19 197 CYS A C 1
ATOM 1589 O O . CYS A 1 197 ? -5.278 3.936 15.325 1.00 83.19 197 CYS A O 1
ATOM 1591 N N . SER A 1 198 ? -5.337 6.103 15.951 1.00 85.75 198 SER A N 1
ATOM 1592 C CA . SER A 1 198 ? -6.742 6.348 15.615 1.00 85.75 198 SER A CA 1
ATOM 1593 C C . SER A 1 198 ? -7.064 6.194 14.129 1.00 85.75 198 SER A C 1
ATOM 1595 O O . SER A 1 198 ? -8.219 5.954 13.781 1.00 85.75 198 SER A O 1
ATOM 1597 N N . ASP A 1 199 ? -6.058 6.265 13.252 1.00 89.56 199 ASP A N 1
ATOM 1598 C CA . ASP A 1 199 ? -6.200 6.014 11.814 1.00 89.56 199 ASP A CA 1
ATOM 1599 C C . ASP A 1 199 ? -5.636 4.643 11.399 1.00 89.56 199 ASP A C 1
ATOM 1601 O O . ASP A 1 199 ? -5.017 4.497 10.345 1.00 89.56 199 ASP A O 1
ATOM 1605 N N . THR A 1 200 ? -5.816 3.639 12.261 1.00 90.00 200 THR A N 1
ATOM 1606 C CA . THR A 1 200 ? -5.559 2.222 11.963 1.00 90.00 200 THR A CA 1
ATOM 1607 C C . THR A 1 200 ? -6.867 1.531 11.612 1.00 90.00 200 THR A C 1
ATOM 1609 O O . THR A 1 200 ? -7.871 1.667 12.323 1.00 90.00 200 THR A O 1
ATOM 1612 N N . GLY A 1 201 ? -6.866 0.747 10.541 1.00 92.44 201 GLY A N 1
ATOM 1613 C CA . GLY A 1 201 ? -8.087 0.094 10.111 1.00 92.44 201 GLY A CA 1
ATOM 1614 C C . GLY A 1 201 ? -7.950 -0.761 8.870 1.00 92.44 201 GLY A C 1
ATOM 1615 O O . GLY A 1 201 ? -6.866 -1.201 8.478 1.00 92.44 201 GLY A O 1
ATOM 1616 N N . LYS A 1 202 ? -9.106 -0.990 8.262 1.00 94.31 202 LYS A N 1
ATOM 1617 C CA . LYS A 1 202 ? -9.279 -1.754 7.046 1.00 94.31 202 LYS A CA 1
ATOM 1618 C C . LYS A 1 202 ? -10.067 -0.943 6.031 1.00 94.31 202 LYS A C 1
ATOM 1620 O O . LYS A 1 202 ? -11.132 -0.415 6.328 1.00 94.31 202 LYS A O 1
ATOM 1625 N N . TRP A 1 203 ? -9.571 -0.899 4.807 1.00 95.69 203 TRP A N 1
ATOM 1626 C CA . TRP A 1 203 ? -10.326 -0.437 3.657 1.00 95.69 203 TRP A CA 1
ATOM 1627 C C . TRP A 1 203 ? -10.796 -1.628 2.826 1.00 95.69 203 TRP A C 1
ATOM 1629 O O . TRP A 1 203 ? -10.047 -2.577 2.587 1.00 95.69 203 TRP A O 1
ATOM 1639 N N . THR A 1 204 ? -12.048 -1.576 2.393 1.00 93.50 204 THR A N 1
ATOM 1640 C CA . THR A 1 204 ? -12.658 -2.547 1.479 1.00 93.50 204 THR A CA 1
ATOM 1641 C C . THR A 1 204 ? -13.053 -1.838 0.201 1.00 93.50 204 THR A C 1
ATOM 1643 O O . THR A 1 204 ? -13.373 -0.655 0.211 1.00 93.50 204 THR A O 1
ATOM 1646 N N . GLN A 1 205 ? -13.020 -2.540 -0.920 1.00 87.50 205 GLN A N 1
ATOM 1647 C CA . GLN A 1 205 ? -13.458 -1.940 -2.166 1.00 87.50 205 GLN A CA 1
ATOM 1648 C C . GLN A 1 205 ? -14.986 -1.921 -2.238 1.00 87.50 205 GLN A C 1
ATOM 1650 O O . GLN A 1 205 ? -15.639 -2.907 -1.905 1.00 87.50 205 GLN A O 1
ATOM 1655 N N . GLY A 1 206 ? -15.559 -0.801 -2.677 1.00 84.06 206 GLY A N 1
ATOM 1656 C CA . GLY A 1 206 ? -17.006 -0.624 -2.759 1.00 84.06 206 GLY A CA 1
ATOM 1657 C C . GLY A 1 206 ? -17.453 0.803 -2.435 1.00 84.06 206 GLY A C 1
ATOM 1658 O O . GLY A 1 206 ? -16.608 1.677 -2.204 1.00 84.06 206 GLY A O 1
ATOM 1659 N N . PRO A 1 207 ? -18.775 1.053 -2.436 1.00 80.25 207 PRO A N 1
ATOM 1660 C CA . PRO A 1 207 ? -19.327 2.361 -2.111 1.00 80.25 207 PRO A CA 1
ATOM 1661 C C . PRO A 1 207 ? -19.051 2.735 -0.642 1.00 80.25 207 PRO A C 1
ATOM 1663 O O . PRO A 1 207 ? -19.025 1.853 0.218 1.00 80.25 207 PRO A O 1
ATOM 1666 N N . PRO A 1 208 ? -18.871 4.029 -0.325 1.00 78.94 208 PRO A N 1
ATOM 1667 C CA . PRO A 1 208 ? -18.721 4.485 1.054 1.00 78.94 208 PRO A CA 1
ATOM 1668 C C . PRO A 1 208 ? -19.937 4.138 1.945 1.00 78.94 208 PRO A C 1
ATOM 1670 O O . PRO A 1 208 ? -21.066 4.151 1.451 1.00 78.94 208 PRO A O 1
ATOM 1673 N N . PRO A 1 209 ? -19.742 3.910 3.261 1.00 80.44 209 PRO A N 1
ATOM 1674 C CA . PRO A 1 209 ? -18.464 3.915 3.969 1.00 80.44 209 PRO A CA 1
ATOM 1675 C C . PRO A 1 209 ? -17.691 2.612 3.739 1.00 80.44 209 PRO A C 1
ATOM 1677 O O . PRO A 1 209 ? -18.182 1.518 3.994 1.00 80.44 209 PRO A O 1
ATOM 1680 N N . ASN A 1 210 ? -16.453 2.748 3.277 1.00 90.81 210 ASN A N 1
ATOM 1681 C CA . ASN A 1 210 ? -15.593 1.642 2.864 1.00 90.81 210 ASN A CA 1
ATOM 1682 C C . ASN A 1 210 ? -14.278 1.576 3.666 1.00 90.81 210 ASN A C 1
ATOM 1684 O O . ASN A 1 210 ? -13.447 0.701 3.424 1.00 90.81 210 ASN A O 1
ATOM 1688 N N . VAL A 1 211 ? -14.114 2.475 4.644 1.00 92.94 211 VAL A N 1
ATOM 1689 C CA . VAL A 1 211 ? -13.043 2.476 5.648 1.00 92.94 211 VAL A CA 1
ATOM 1690 C C . VAL A 1 211 ? -13.636 2.110 7.011 1.00 92.94 211 VAL A C 1
ATOM 1692 O O . VAL A 1 211 ? -14.445 2.854 7.562 1.00 92.94 211 VAL A O 1
ATOM 1695 N N . GLU A 1 212 ? -13.194 0.993 7.574 1.00 92.62 212 GLU A N 1
ATOM 1696 C CA . GLU A 1 212 ? -13.482 0.547 8.935 1.00 92.62 212 GLU A CA 1
ATOM 1697 C C . GLU A 1 212 ? -12.274 0.853 9.830 1.00 92.62 212 GLU A C 1
ATOM 1699 O O . GLU A 1 212 ? -11.161 0.421 9.538 1.00 92.62 212 GLU A O 1
ATOM 1704 N N . ARG A 1 213 ? -12.467 1.599 10.923 1.00 91.06 213 ARG A N 1
ATOM 1705 C CA . ARG A 1 213 ? -11.394 1.909 11.886 1.00 91.06 213 ARG A CA 1
ATOM 1706 C C . ARG A 1 213 ? -11.497 0.991 13.091 1.00 91.06 213 ARG A C 1
ATOM 1708 O O . ARG A 1 213 ? -12.580 0.834 13.644 1.00 91.06 213 ARG A O 1
ATOM 1715 N N . PHE A 1 214 ? -10.371 0.427 13.516 1.00 87.75 214 PHE A N 1
ATOM 1716 C CA . PHE A 1 214 ? -10.354 -0.552 14.607 1.00 87.75 214 PHE A CA 1
ATOM 1717 C C . PHE A 1 214 ? -10.173 0.084 15.988 1.00 87.75 214 PHE A C 1
ATOM 1719 O O . PHE A 1 214 ? -10.655 -0.466 16.973 1.00 87.75 214 PHE A O 1
ATOM 1726 N N . PHE A 1 215 ? -9.534 1.257 16.064 1.00 78.75 215 PHE A N 1
ATOM 1727 C CA . PHE A 1 215 ? -9.217 1.927 17.334 1.00 78.75 215 PHE A CA 1
ATOM 1728 C C . PHE A 1 215 ? -9.553 3.432 17.327 1.00 78.75 215 PHE A C 1
ATOM 1730 O O . PHE A 1 215 ? -8.701 4.247 17.676 1.00 78.75 215 PHE A O 1
ATOM 1737 N N . PRO A 1 216 ? -10.766 3.853 16.917 1.00 69.31 216 PRO A N 1
ATOM 1738 C CA . PRO A 1 216 ? -11.063 5.273 16.700 1.00 69.31 216 PRO A CA 1
ATOM 1739 C C . PRO A 1 216 ? -10.968 6.134 17.972 1.00 69.31 216 PRO A C 1
ATOM 1741 O O . PRO A 1 216 ? -10.640 7.314 17.879 1.00 69.31 216 PRO A O 1
ATOM 1744 N N . GLU A 1 217 ? -11.230 5.556 19.147 1.00 71.88 217 GLU A N 1
ATOM 1745 C CA . GLU A 1 217 ? -11.248 6.262 20.440 1.00 71.88 217 GLU A CA 1
ATOM 1746 C C . GLU A 1 217 ? -9.934 6.140 21.226 1.00 71.88 217 GLU A C 1
ATOM 1748 O O . GLU A 1 217 ? -9.777 6.744 22.288 1.00 71.88 217 GLU A O 1
ATOM 1753 N N . GLN A 1 218 ? -8.979 5.346 20.737 1.00 72.75 218 GLN A N 1
ATOM 1754 C CA . GLN A 1 218 ? -7.743 5.092 21.461 1.00 72.75 218 GLN A CA 1
ATOM 1755 C C . GLN A 1 218 ? -6.775 6.272 21.293 1.00 72.75 218 GLN A C 1
ATOM 1757 O O . GLN A 1 218 ? -6.479 6.713 20.180 1.00 72.75 218 GLN A O 1
ATOM 1762 N N . GLY A 1 219 ? -6.293 6.802 22.420 1.00 70.94 219 GLY A N 1
ATOM 1763 C CA . GLY A 1 219 ? -5.278 7.855 22.434 1.00 70.94 219 GLY A CA 1
ATOM 1764 C C . GLY A 1 219 ? -3.921 7.372 21.899 1.00 70.94 219 GLY A C 1
ATOM 1765 O O . GLY A 1 219 ? -3.721 6.170 21.700 1.00 70.94 219 GLY A O 1
ATOM 1766 N N . PRO A 1 220 ? -2.965 8.288 21.668 1.00 75.88 220 PRO A N 1
ATOM 1767 C CA . PRO A 1 220 ? -1.619 7.915 21.253 1.00 75.88 220 PRO A CA 1
ATOM 1768 C C . PRO A 1 220 ? -0.975 6.925 22.230 1.00 75.88 220 PRO A C 1
ATOM 1770 O O . PRO A 1 220 ? -1.151 7.023 23.444 1.00 75.88 220 PRO A O 1
ATOM 1773 N N . LEU A 1 221 ? -0.216 5.974 21.692 1.00 72.75 221 LEU A N 1
ATOM 1774 C CA . LEU A 1 221 ? 0.565 5.022 22.477 1.00 72.75 221 LEU A CA 1
ATOM 1775 C C . LEU A 1 221 ? 1.974 5.572 22.717 1.00 72.75 221 LEU A C 1
ATOM 1777 O O . LEU A 1 221 ? 2.553 6.188 21.824 1.00 72.75 221 LEU A O 1
ATOM 1781 N N . ASN A 1 222 ? 2.558 5.280 23.883 1.00 69.94 222 ASN A N 1
ATOM 1782 C CA . ASN A 1 222 ? 3.889 5.788 24.257 1.00 69.94 222 ASN A CA 1
ATOM 1783 C C . ASN A 1 222 ? 5.035 4.800 23.964 1.00 69.94 222 ASN A C 1
ATOM 1785 O O . ASN A 1 222 ? 6.211 5.127 24.107 1.00 69.94 222 ASN A O 1
ATOM 1789 N N . HIS A 1 223 ? 4.708 3.565 23.570 1.00 67.81 223 HIS A N 1
ATOM 1790 C CA . HIS A 1 223 ? 5.699 2.494 23.415 1.00 67.81 223 HIS A CA 1
ATOM 1791 C C . HIS A 1 223 ? 6.033 2.189 21.952 1.00 67.81 223 HIS A C 1
ATOM 1793 O O . HIS A 1 223 ? 7.210 2.125 21.598 1.00 67.81 223 HIS A O 1
ATOM 1799 N N . SER A 1 224 ? 5.020 2.002 21.102 1.00 68.12 224 SER A N 1
ATOM 1800 C CA . SER A 1 224 ? 5.201 1.685 19.682 1.00 68.12 224 SER A CA 1
ATOM 1801 C C . SER A 1 224 ? 3.911 1.861 18.885 1.00 68.12 224 SER A C 1
ATOM 1803 O O . SER A 1 224 ? 2.816 1.750 19.437 1.00 68.12 224 SER A O 1
ATOM 1805 N N . SER A 1 225 ? 4.040 2.045 17.569 1.00 67.94 225 SER A N 1
ATOM 1806 C CA . SER A 1 225 ? 2.919 1.923 16.630 1.00 67.94 225 SER A CA 1
ATOM 1807 C C . SER A 1 225 ? 2.327 0.499 16.636 1.00 67.94 225 SER A C 1
ATOM 1809 O O . SER A 1 225 ? 3.071 -0.464 16.859 1.00 67.94 225 SER A O 1
ATOM 1811 N N . PRO A 1 226 ? 1.020 0.332 16.356 1.00 69.25 226 PRO A N 1
ATOM 1812 C CA . PRO A 1 226 ? 0.396 -0.982 16.200 1.00 69.25 226 PRO A CA 1
ATOM 1813 C C . PRO A 1 226 ? 1.013 -1.798 15.054 1.00 69.25 226 PRO A C 1
ATOM 1815 O O . PRO A 1 226 ? 1.328 -1.255 13.990 1.00 69.25 226 PRO A O 1
ATOM 1818 N N . ALA A 1 227 ? 1.128 -3.113 15.251 1.00 72.81 227 ALA A N 1
ATOM 1819 C CA . ALA A 1 227 ? 1.616 -4.057 14.249 1.00 72.81 227 ALA A CA 1
ATOM 1820 C C . ALA A 1 227 ? 0.558 -5.121 13.931 1.00 72.81 227 ALA A C 1
ATOM 1822 O O . ALA A 1 227 ? -0.145 -5.599 14.821 1.00 72.81 227 ALA A O 1
ATOM 1823 N N . TRP A 1 228 ? 0.483 -5.517 12.662 1.00 77.75 228 TRP A N 1
ATOM 1824 C CA . TRP A 1 228 ? -0.357 -6.627 12.228 1.00 77.75 228 TRP A CA 1
ATOM 1825 C C . TRP A 1 228 ? 0.327 -7.955 12.536 1.00 77.75 228 TRP A C 1
ATOM 1827 O O . TRP A 1 228 ? 1.429 -8.216 12.051 1.00 77.75 228 TRP A O 1
ATOM 1837 N N . LEU A 1 229 ? -0.338 -8.790 13.330 1.00 73.88 229 LEU A N 1
ATOM 1838 C CA . LEU A 1 229 ? 0.075 -10.159 13.612 1.00 73.88 229 LEU A CA 1
ATOM 1839 C C . LEU A 1 229 ? -0.949 -11.092 12.973 1.00 73.88 229 LEU A C 1
ATOM 1841 O O . LEU A 1 229 ? -2.116 -11.091 13.362 1.00 73.88 229 LEU A O 1
ATOM 1845 N N . LEU A 1 230 ? -0.510 -11.840 11.964 1.00 69.25 230 LEU A N 1
ATOM 1846 C CA . LEU A 1 230 ? -1.291 -12.946 11.426 1.00 69.25 230 LEU A CA 1
ATOM 1847 C C . LEU A 1 230 ? -0.986 -14.209 12.244 1.00 69.25 230 LEU A C 1
ATOM 1849 O O . LEU A 1 230 ? 0.171 -14.375 12.647 1.00 69.25 230 LEU A O 1
ATOM 1853 N N . PRO A 1 231 ? -2.004 -15.036 12.534 1.00 58.97 231 PRO A N 1
ATOM 1854 C CA . PRO A 1 231 ? -1.834 -16.297 13.251 1.00 58.97 231 PRO A CA 1
ATOM 1855 C C . PRO A 1 231 ? -0.988 -17.311 12.472 1.00 58.97 231 PRO A C 1
ATOM 1857 O O . PRO A 1 231 ? -0.945 -17.226 11.221 1.00 58.97 231 PRO A O 1
#

Nearest PDB structures (foldseek):
  6n8p-assembly1_A  TM=2.778E-01  e=7.839E-01  Homo sapiens
  4gq2-assembly1_M  TM=3.716E-01  e=5.922E+00  Schizosaccharomyces pombe
  6fkk-assembly1_A  TM=3.115E-01  e=5.026E+00  Drosophila melanogaster

InterPro domains:
  IPR005174 KIB1-4, beta-propeller [PF03478] (59-181)